Protein AF-A4HY09-F1 (afdb_monomer_lite)

Organism: Leishmania infantum (NCBI:txid5671)

pLDDT: mean 75.12, std 17.05, range [39.12, 96.38]

Structure (mmCIF, N/CA/C/O backbone):
data_AF-A4HY09-F1
#
_entry.id   AF-A4HY09-F1
#
loop_
_atom_site.group_PDB
_atom_site.id
_atom_site.type_symbol
_atom_site.label_atom_id
_atom_site.label_alt_id
_atom_site.label_comp_id
_atom_site.label_asym_id
_atom_site.label_entity_id
_atom_site.label_seq_id
_atom_site.pdbx_PDB_ins_code
_atom_site.Cartn_x
_atom_site.Cartn_y
_atom_site.Cartn_z
_atom_site.occupancy
_atom_site.B_iso_or_equiv
_atom_site.auth_seq_id
_atom_site.auth_comp_id
_atom_site.auth_asym_id
_atom_site.auth_atom_id
_atom_site.pdbx_PDB_model_num
ATOM 1 N N . MET A 1 1 ? -1.976 -26.789 70.336 1.00 39.81 1 MET A N 1
ATOM 2 C CA . MET A 1 1 ? -2.831 -27.527 71.295 1.00 39.81 1 MET A CA 1
ATOM 3 C C . MET A 1 1 ? -4.228 -27.644 70.704 1.00 39.81 1 MET A C 1
ATOM 5 O O . MET A 1 1 ? -4.744 -26.643 70.228 1.00 39.81 1 MET A O 1
ATOM 9 N N . ASN A 1 2 ? -4.791 -28.854 70.653 1.00 42.03 2 ASN A N 1
ATOM 10 C CA . ASN A 1 2 ? -6.092 -29.133 70.037 1.00 42.03 2 ASN A CA 1
ATOM 11 C C . ASN A 1 2 ? -7.231 -28.567 70.919 1.00 42.03 2 ASN A C 1
ATOM 13 O O . ASN A 1 2 ? -7.334 -28.983 72.074 1.00 42.03 2 ASN A O 1
ATOM 17 N N . PRO A 1 3 ? -8.085 -27.652 70.421 1.00 49.47 3 PRO A N 1
ATOM 18 C CA . PRO A 1 3 ? -9.187 -27.078 71.201 1.00 49.47 3 PRO A CA 1
ATOM 19 C C . PRO A 1 3 ? -10.205 -28.127 71.682 1.00 49.47 3 PRO A C 1
ATOM 21 O O . PRO A 1 3 ? -10.883 -27.903 72.682 1.00 49.47 3 PRO A O 1
ATOM 24 N N . LEU A 1 4 ? -10.265 -29.301 71.041 1.00 48.34 4 LEU A N 1
ATOM 25 C CA . LEU A 1 4 ? -11.141 -30.403 71.453 1.00 48.34 4 LEU A CA 1
ATOM 26 C C . LEU A 1 4 ? -10.761 -30.996 72.822 1.00 48.34 4 LEU A C 1
ATOM 28 O O . LEU A 1 4 ? -11.647 -31.422 73.554 1.00 48.34 4 LEU A O 1
ATOM 32 N N . MET A 1 5 ? -9.483 -30.949 73.227 1.00 51.34 5 MET A N 1
ATOM 33 C CA . MET A 1 5 ? -9.074 -31.430 74.559 1.00 51.34 5 MET A CA 1
ATOM 34 C C . MET A 1 5 ? -9.665 -30.596 75.704 1.00 51.34 5 MET A C 1
ATOM 36 O O . MET A 1 5 ? -9.912 -31.122 76.788 1.00 51.34 5 MET A O 1
ATOM 40 N N . TYR A 1 6 ? -9.880 -29.295 75.486 1.00 53.22 6 TYR A N 1
ATOM 41 C CA . TYR A 1 6 ? -10.514 -28.439 76.490 1.00 53.22 6 TYR A CA 1
ATOM 42 C C . TYR A 1 6 ? -12.013 -28.718 76.603 1.00 53.22 6 TYR A C 1
ATOM 44 O O . TYR A 1 6 ? -12.548 -28.637 77.706 1.00 53.22 6 TYR A O 1
ATOM 52 N N . LEU A 1 7 ? -12.664 -29.094 75.496 1.00 52.41 7 LEU A N 1
ATOM 53 C CA . LEU A 1 7 ? -14.075 -29.477 75.490 1.00 52.41 7 LEU A CA 1
ATOM 54 C C . LEU A 1 7 ? -14.309 -30.788 76.245 1.00 52.41 7 LEU A C 1
ATOM 56 O O . LEU A 1 7 ? -15.234 -30.841 77.047 1.00 52.41 7 LEU A O 1
ATOM 60 N N . ASP A 1 8 ? -13.441 -31.791 76.083 1.00 54.19 8 ASP A N 1
ATOM 61 C CA . ASP A 1 8 ? -13.573 -33.060 76.820 1.00 54.19 8 ASP A CA 1
ATOM 62 C C . ASP A 1 8 ? -13.442 -32.861 78.338 1.00 54.19 8 ASP A C 1
ATOM 64 O O . ASP A 1 8 ? -14.281 -33.325 79.110 1.00 54.19 8 ASP A O 1
ATOM 68 N N . LYS A 1 9 ? -12.455 -32.065 78.782 1.00 55.88 9 LYS A N 1
ATOM 69 C CA . LYS A 1 9 ? -12.312 -31.710 80.207 1.00 55.88 9 LYS A CA 1
ATOM 70 C C . LYS A 1 9 ? -13.477 -30.874 80.742 1.00 55.88 9 LYS A C 1
ATOM 72 O O . LYS A 1 9 ? -13.781 -30.937 81.933 1.00 55.88 9 LYS A O 1
ATOM 77 N N . TRP A 1 10 ? -14.107 -30.065 79.894 1.00 53.56 10 TRP A N 1
ATOM 78 C CA . TRP A 1 10 ? -15.300 -29.303 80.263 1.00 53.56 10 TRP A CA 1
ATOM 79 C C . TRP A 1 10 ? -16.541 -30.187 80.373 1.00 53.56 10 TRP A C 1
ATOM 81 O O . TRP A 1 10 ? -17.357 -29.955 81.261 1.00 53.56 10 TRP A O 1
ATOM 91 N N . ASN A 1 11 ? -16.653 -31.220 79.539 1.00 56.47 11 ASN A N 1
ATOM 92 C CA . ASN A 1 11 ? -17.788 -32.138 79.526 1.00 56.47 11 ASN A CA 1
ATOM 93 C C . ASN A 1 11 ? -17.857 -33.002 80.803 1.00 56.47 11 ASN A C 1
ATOM 95 O O . ASN A 1 11 ? -18.931 -33.269 81.338 1.00 56.47 11 ASN A O 1
ATOM 99 N N . GLU A 1 12 ? -16.707 -33.370 81.380 1.00 60.47 12 GLU A N 1
ATOM 100 C CA . GLU A 1 12 ? -16.687 -34.032 82.695 1.00 60.47 12 GLU A CA 1
ATOM 101 C C . GLU A 1 12 ? -17.137 -33.104 83.833 1.00 60.47 12 GLU A C 1
ATOM 103 O O . GLU A 1 12 ? -17.884 -33.530 84.718 1.00 60.47 12 GLU A O 1
ATOM 108 N N . LYS A 1 13 ? -16.745 -31.821 83.803 1.00 55.53 13 LYS A N 1
ATOM 109 C CA . LYS A 1 13 ? -17.203 -30.836 84.800 1.00 55.53 13 LYS A CA 1
ATOM 110 C C . LYS A 1 13 ? -18.676 -30.456 84.622 1.00 55.53 13 LYS A C 1
ATOM 112 O O . LYS A 1 13 ? -19.367 -30.243 85.619 1.00 55.53 13 LYS A O 1
ATOM 117 N N . SER A 1 14 ? -19.188 -30.419 83.391 1.00 55.66 14 SER A N 1
ATOM 118 C CA . SER A 1 14 ? -20.575 -30.025 83.115 1.00 55.66 14 SER A CA 1
ATOM 119 C C . SER A 1 14 ? -21.610 -31.040 83.603 1.00 55.66 14 SER A C 1
ATOM 121 O O . SER A 1 14 ? -22.777 -30.687 83.788 1.00 55.66 14 SER A O 1
ATOM 123 N N . LYS A 1 15 ? -21.206 -32.281 83.903 1.00 60.53 15 LYS A N 1
ATOM 124 C CA . LYS A 1 15 ? -22.128 -33.290 84.438 1.00 60.53 15 LYS A CA 1
ATOM 125 C C . LYS A 1 15 ? -22.713 -32.899 85.801 1.00 60.53 15 LYS A C 1
ATOM 127 O O . LYS A 1 15 ? -23.858 -33.252 86.084 1.00 60.53 15 LYS A O 1
ATOM 132 N N . TYR A 1 16 ? -21.969 -32.139 86.608 1.00 62.41 16 TYR A N 1
ATOM 133 C CA . TYR A 1 16 ? -22.394 -31.717 87.948 1.00 62.41 16 TYR A CA 1
ATOM 134 C C . TYR A 1 16 ? -22.710 -30.220 88.064 1.00 62.41 16 TYR A C 1
ATOM 136 O O . TYR A 1 16 ? -23.381 -29.827 89.015 1.00 62.41 16 TYR A O 1
ATOM 144 N N . ASP A 1 17 ? -22.308 -29.398 87.091 1.00 65.00 17 ASP A N 1
ATOM 145 C CA . ASP A 1 17 ? -22.473 -27.944 87.153 1.00 65.00 17 ASP A CA 1
ATOM 146 C C . ASP A 1 17 ? -23.607 -27.443 86.221 1.00 65.00 17 ASP A C 1
ATOM 148 O O . ASP A 1 17 ? -23.542 -27.610 84.995 1.00 65.00 17 ASP A O 1
ATOM 152 N N . PRO A 1 18 ? -24.706 -26.872 86.757 1.00 75.25 18 PRO A N 1
ATOM 153 C CA . PRO A 1 18 ? -25.803 -26.343 85.947 1.00 75.25 18 PRO A CA 1
ATOM 154 C C . PRO A 1 18 ? -25.395 -25.168 85.044 1.00 75.25 18 PRO A C 1
ATOM 156 O O . PRO A 1 18 ? -25.955 -25.054 83.948 1.00 75.25 18 PRO A O 1
ATOM 159 N N . GLU A 1 19 ? -24.422 -24.340 85.437 1.00 70.00 19 GLU A N 1
ATOM 160 C CA . GLU A 1 19 ? -23.970 -23.203 84.619 1.00 70.00 19 GLU A CA 1
ATOM 161 C C . GLU A 1 19 ? -23.223 -23.680 83.370 1.00 70.00 19 GLU A C 1
ATOM 163 O O . GLU A 1 19 ? -23.484 -23.210 82.257 1.00 70.00 19 GLU A O 1
ATOM 168 N N . ALA A 1 20 ? -22.375 -24.700 83.521 1.00 68.38 20 ALA A N 1
ATOM 169 C CA . ALA A 1 20 ? -21.663 -25.316 82.406 1.00 68.38 20 ALA A CA 1
ATOM 170 C C . ALA A 1 20 ? -22.628 -25.928 81.371 1.00 68.38 20 ALA A C 1
ATOM 172 O O . ALA A 1 20 ? -22.428 -25.762 80.166 1.00 68.38 20 ALA A O 1
ATOM 173 N N . ARG A 1 21 ? -23.735 -26.546 81.814 1.00 67.31 21 ARG A N 1
ATOM 174 C CA . ARG A 1 21 ? -24.792 -27.042 80.906 1.00 67.31 21 ARG A CA 1
ATOM 175 C C . ARG A 1 21 ? -25.505 -25.917 80.159 1.00 67.31 21 ARG A C 1
ATOM 177 O O . ARG A 1 21 ? -25.890 -26.098 79.003 1.00 67.31 21 ARG A O 1
ATOM 184 N N . ALA A 1 22 ? -25.723 -24.768 80.796 1.00 70.44 22 ALA A N 1
ATOM 185 C CA . ALA A 1 22 ? -26.319 -23.613 80.129 1.00 70.44 22 ALA A CA 1
ATOM 186 C C . ALA A 1 22 ? -25.379 -23.049 79.050 1.00 70.44 22 ALA A C 1
ATOM 188 O O . ALA A 1 22 ? -25.822 -22.802 77.925 1.00 70.44 22 ALA A O 1
ATOM 189 N N . ALA A 1 23 ? -24.084 -22.933 79.358 1.00 70.81 23 ALA A N 1
ATOM 190 C CA . ALA A 1 23 ? -23.063 -22.498 78.407 1.00 70.81 23 ALA A CA 1
ATOM 191 C C . ALA A 1 23 ? -22.945 -23.450 77.204 1.00 70.81 23 ALA A C 1
ATOM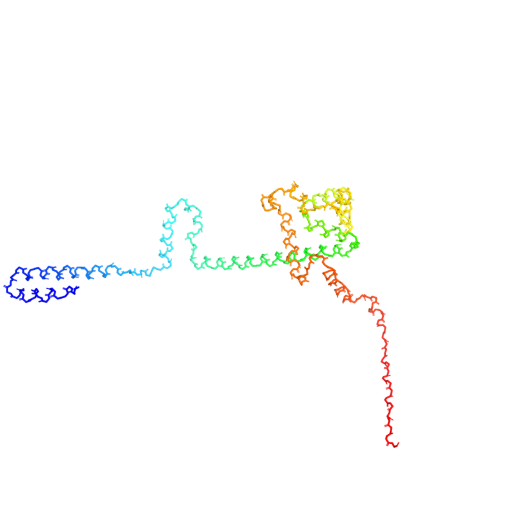 193 O O . ALA A 1 23 ? -22.888 -22.998 76.059 1.00 70.81 23 ALA A O 1
ATOM 194 N N . GLU A 1 24 ? -22.989 -24.764 77.436 1.00 73.25 24 GLU A N 1
ATOM 195 C CA . GLU A 1 24 ? -22.935 -25.770 76.371 1.00 73.25 24 GLU A CA 1
ATOM 196 C C . GLU A 1 24 ? -24.151 -25.691 75.435 1.00 73.25 24 GLU A C 1
ATOM 198 O O . GLU A 1 24 ? -24.002 -25.694 74.210 1.00 73.25 24 GLU A O 1
ATOM 203 N N . ARG A 1 25 ? -25.361 -25.517 75.986 1.00 75.38 25 ARG A N 1
ATOM 204 C CA . ARG A 1 25 ? -26.577 -25.299 75.182 1.00 75.38 25 ARG A CA 1
ATOM 205 C C . ARG A 1 25 ? -26.496 -24.023 74.352 1.00 75.38 25 ARG A C 1
ATOM 207 O O . ARG A 1 25 ? -26.932 -24.017 73.201 1.00 75.38 25 ARG A O 1
ATOM 214 N N . LEU A 1 26 ? -25.935 -22.955 74.915 1.00 73.75 26 LEU A N 1
ATOM 215 C CA . LEU A 1 26 ? -25.765 -21.684 74.218 1.00 73.75 26 LEU A CA 1
ATOM 216 C C . LEU A 1 26 ? -24.755 -21.822 73.070 1.00 73.75 26 LEU A C 1
ATOM 218 O O . LEU A 1 26 ? -25.043 -21.399 71.950 1.00 73.75 26 LEU A O 1
ATOM 222 N N . LEU A 1 27 ? -23.624 -22.495 73.295 1.00 75.06 27 LEU A N 1
ATOM 223 C CA . LEU A 1 27 ? -22.650 -22.805 72.243 1.00 75.06 27 LEU A CA 1
ATOM 224 C C . LEU A 1 27 ? -23.248 -23.692 71.144 1.00 75.06 27 LEU A C 1
ATOM 226 O O . LEU A 1 27 ? -23.032 -23.433 69.958 1.00 75.06 27 LEU A O 1
ATOM 230 N N . ALA A 1 28 ? -24.046 -24.697 71.509 1.00 77.44 28 ALA A N 1
ATOM 231 C CA . ALA A 1 28 ? -24.764 -25.530 70.549 1.00 77.44 28 ALA A CA 1
ATOM 232 C C . ALA A 1 28 ? -25.769 -24.710 69.719 1.00 77.44 28 ALA A C 1
ATOM 234 O O . ALA A 1 28 ? -25.849 -24.889 68.501 1.00 77.44 28 ALA A O 1
ATOM 235 N N . ALA A 1 29 ? -26.480 -23.765 70.342 1.00 74.25 29 ALA A N 1
ATOM 236 C CA . ALA A 1 29 ? -27.401 -22.861 69.655 1.00 74.25 29 ALA A CA 1
ATOM 237 C C . ALA A 1 29 ? -26.673 -21.912 68.685 1.00 74.25 29 ALA A C 1
ATOM 239 O O . ALA A 1 29 ? -27.100 -21.768 67.536 1.00 74.25 29 ALA A O 1
ATOM 240 N N . ILE A 1 30 ? -25.542 -21.324 69.097 1.00 72.69 30 ILE A N 1
ATOM 241 C CA . ILE A 1 30 ? -24.700 -20.482 68.229 1.00 72.69 30 ILE A CA 1
ATOM 242 C C . ILE A 1 30 ? -24.162 -21.295 67.047 1.00 72.69 30 ILE A C 1
ATOM 244 O O . ILE A 1 30 ? -24.250 -20.850 65.901 1.00 72.69 30 ILE A O 1
ATOM 248 N N . ASN A 1 31 ? -23.662 -22.509 67.284 1.00 73.56 31 ASN A N 1
ATOM 249 C CA . ASN A 1 31 ? -23.188 -23.388 66.213 1.00 73.56 31 ASN A CA 1
ATOM 250 C C . ASN A 1 31 ? -24.318 -23.806 65.261 1.00 73.56 31 ASN A C 1
ATOM 252 O O . ASN A 1 31 ? -24.107 -23.877 64.048 1.00 73.56 31 ASN A O 1
ATOM 256 N N . GLY A 1 32 ? -25.528 -24.028 65.779 1.00 74.50 32 GLY A N 1
ATOM 257 C CA . GLY A 1 32 ? -26.726 -24.263 64.973 1.00 74.50 32 GLY A CA 1
ATOM 258 C C . GLY A 1 32 ? -27.068 -23.071 64.075 1.00 74.50 32 GLY A C 1
ATOM 259 O O . GLY A 1 32 ? -27.308 -23.251 62.878 1.00 74.50 32 GLY A O 1
ATOM 260 N N . LEU A 1 33 ? -27.017 -21.850 64.616 1.00 69.69 33 LEU A N 1
ATOM 261 C CA . LEU A 1 33 ? -27.210 -20.614 63.852 1.00 69.69 33 LEU A CA 1
ATOM 262 C C . LEU A 1 33 ? -26.132 -20.434 62.779 1.00 69.69 33 LEU A C 1
ATOM 264 O O . LEU A 1 33 ? -26.468 -20.139 61.633 1.00 69.69 33 LEU A O 1
ATOM 268 N N . ASN A 1 34 ? -24.861 -20.683 63.103 1.00 65.62 34 ASN A N 1
ATOM 269 C CA . ASN A 1 34 ? -23.760 -20.581 62.143 1.00 65.62 34 ASN A CA 1
ATOM 270 C C . ASN A 1 34 ? -23.869 -21.611 61.013 1.00 65.62 34 ASN A C 1
ATOM 272 O O . ASN A 1 34 ? -23.691 -21.251 59.849 1.00 65.62 34 ASN A O 1
ATOM 276 N N . LYS A 1 35 ? -24.247 -22.864 61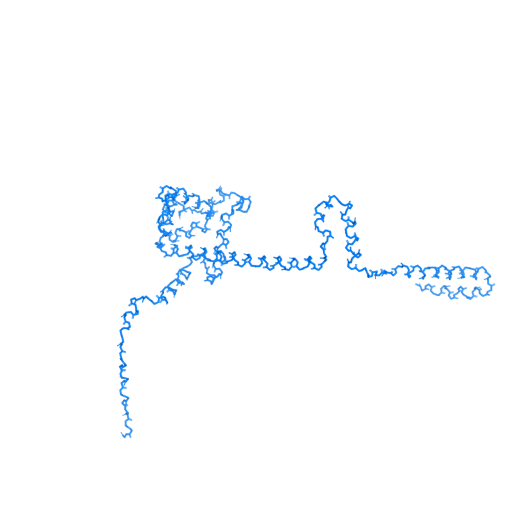.305 1.00 64.25 35 LYS A N 1
ATOM 277 C CA . LYS A 1 35 ? -24.540 -23.868 60.263 1.00 64.25 35 LYS A CA 1
ATOM 278 C C . LYS A 1 35 ? -25.696 -23.427 59.361 1.00 64.25 35 LYS A C 1
ATOM 280 O O . LYS A 1 35 ? -25.630 -23.592 58.143 1.00 64.25 35 LYS A O 1
ATOM 285 N N . ARG A 1 36 ? -26.737 -22.817 59.935 1.00 59.91 36 ARG A N 1
ATOM 286 C CA . ARG A 1 36 ? -27.883 -22.291 59.176 1.00 59.91 36 ARG A CA 1
ATOM 287 C C . ARG A 1 36 ? -27.495 -21.084 58.311 1.00 59.91 36 ARG A C 1
ATOM 289 O O . ARG A 1 36 ? -27.981 -20.962 57.190 1.00 59.91 36 ARG A O 1
ATOM 296 N N . ASN A 1 37 ? -26.577 -20.244 58.791 1.00 56.31 37 ASN A N 1
ATOM 297 C CA . ASN A 1 37 ? -26.020 -19.117 58.040 1.00 56.31 37 ASN A CA 1
ATOM 298 C C . ASN A 1 37 ? -25.027 -19.551 56.951 1.00 56.31 37 ASN A C 1
ATOM 300 O O . ASN A 1 37 ? -24.973 -18.919 55.900 1.00 56.31 37 ASN A O 1
ATOM 304 N N . SER A 1 38 ? -24.284 -20.642 57.147 1.00 55.62 38 SER A N 1
ATOM 305 C CA . SER A 1 38 ? -23.409 -21.210 56.114 1.00 55.62 38 SER A CA 1
ATOM 306 C C . SER A 1 38 ? -24.208 -21.674 54.893 1.00 55.62 38 SER A C 1
ATOM 308 O O . SER A 1 38 ? -23.807 -21.360 53.778 1.00 55.62 38 SER A O 1
ATOM 310 N N . ARG A 1 39 ? -25.391 -22.282 55.080 1.00 55.88 39 ARG A N 1
ATOM 311 C CA . ARG A 1 39 ? -26.321 -22.578 53.969 1.00 55.88 39 ARG A CA 1
ATOM 312 C C . ARG A 1 39 ? -26.856 -21.330 53.262 1.00 55.88 39 ARG A C 1
ATOM 314 O O . ARG A 1 39 ? -27.148 -21.389 52.079 1.00 55.88 39 ARG A O 1
ATOM 321 N N . ARG A 1 40 ? -26.954 -20.181 53.944 1.00 56.41 40 ARG A N 1
ATOM 322 C CA . ARG A 1 40 ? -27.271 -18.895 53.288 1.00 56.41 40 ARG A CA 1
ATOM 323 C C . ARG A 1 40 ? -26.099 -18.314 52.490 1.00 56.41 40 ARG A C 1
ATOM 325 O O . ARG A 1 40 ? -26.322 -17.408 51.696 1.00 56.41 40 ARG A O 1
ATOM 332 N N . ARG A 1 41 ? -24.870 -18.795 52.712 1.00 53.25 41 ARG A N 1
ATOM 333 C CA . ARG A 1 41 ? -23.668 -18.389 51.967 1.00 53.25 41 ARG A CA 1
ATOM 334 C C . ARG A 1 41 ? -23.318 -19.324 50.813 1.00 53.25 41 ARG A C 1
ATOM 336 O O . ARG A 1 41 ? -22.424 -18.979 50.046 1.00 53.25 41 ARG A O 1
ATOM 343 N N . GLU A 1 42 ? -23.994 -20.464 50.662 1.00 52.53 42 GLU A N 1
ATOM 344 C CA . GLU A 1 42 ? -23.932 -21.204 49.403 1.00 52.53 42 GLU A CA 1
ATOM 345 C C . GLU A 1 42 ? -24.464 -20.274 48.317 1.00 52.53 42 GLU A C 1
ATOM 347 O O . GLU A 1 42 ? -25.610 -19.825 48.377 1.00 52.53 42 GLU A O 1
ATOM 352 N N . SER A 1 43 ? -23.597 -19.907 47.371 1.00 51.16 43 SER A N 1
ATOM 353 C CA . SER A 1 43 ? -23.987 -19.090 46.233 1.00 51.16 43 SER A CA 1
ATOM 354 C C . SER A 1 43 ? -25.031 -19.877 45.455 1.00 51.16 43 SER A C 1
ATOM 356 O O . SER A 1 43 ? -24.698 -20.755 44.659 1.00 51.16 43 SER A O 1
ATOM 358 N N . MET A 1 44 ? -26.298 -19.590 45.729 1.00 52.50 44 MET A N 1
ATOM 359 C CA . MET A 1 44 ? -27.414 -20.060 44.936 1.00 52.50 44 MET A CA 1
ATOM 360 C C . MET A 1 44 ? -27.202 -19.481 43.542 1.00 52.50 44 MET A C 1
ATOM 362 O O . MET A 1 44 ? -27.440 -18.299 43.296 1.00 52.50 44 MET A O 1
ATOM 366 N N . THR A 1 45 ? -26.654 -20.298 42.645 1.00 55.03 45 THR A N 1
ATOM 367 C CA . THR A 1 45 ? -26.508 -19.962 41.236 1.00 55.03 45 THR A CA 1
ATOM 368 C C . THR A 1 45 ? -27.907 -19.997 40.646 1.00 55.03 45 THR A C 1
ATOM 370 O O . THR A 1 45 ? -28.375 -21.008 40.133 1.00 55.03 45 THR A O 1
ATOM 373 N N . VAL A 1 46 ? -28.633 -18.888 40.804 1.00 63.38 46 VAL A N 1
ATOM 374 C CA . VAL A 1 46 ? -29.935 -18.709 40.171 1.00 63.38 46 VAL A CA 1
ATOM 375 C C . VAL A 1 46 ? -29.693 -18.812 38.670 1.00 63.38 46 VAL A C 1
ATOM 377 O O . VAL A 1 46 ? -29.070 -17.935 38.067 1.00 63.38 46 VAL A O 1
ATOM 380 N N . GLN A 1 47 ? -30.127 -19.922 38.076 1.00 69.38 47 GLN A N 1
ATOM 381 C CA . GLN A 1 47 ? -30.134 -20.091 36.6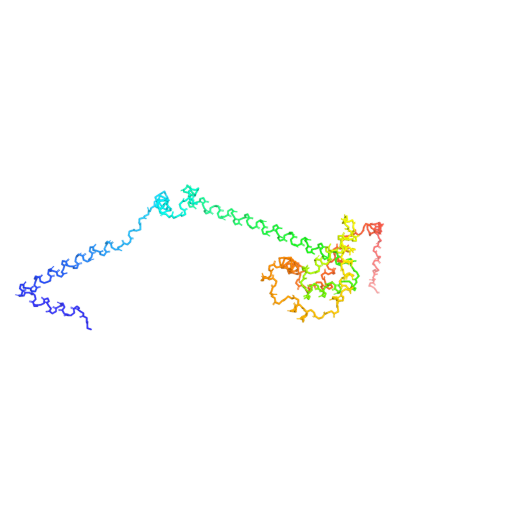32 1.00 69.38 47 GLN A CA 1
ATOM 382 C C . GLN A 1 47 ? -31.217 -19.170 36.078 1.00 69.38 47 GLN A C 1
ATOM 384 O O . GLN A 1 47 ? -32.378 -19.542 35.947 1.00 69.38 47 GLN A O 1
ATOM 389 N N . LEU A 1 48 ? -30.837 -17.917 35.845 1.00 73.31 48 LEU A N 1
ATOM 390 C CA . LEU A 1 48 ? -31.680 -16.951 35.163 1.00 73.31 48 LEU A CA 1
ATOM 391 C C . LEU A 1 48 ? -31.850 -17.400 33.717 1.00 73.31 48 LEU A C 1
ATOM 393 O O . LEU A 1 48 ? -30.860 -17.719 33.050 1.00 73.31 48 LEU A O 1
ATOM 397 N N . SER A 1 49 ? -33.093 -17.379 33.248 1.00 78.12 49 SER A N 1
ATOM 398 C CA . SER A 1 49 ? -33.394 -17.504 31.823 1.00 78.12 49 SER A CA 1
ATOM 399 C C . SER A 1 49 ? -32.748 -16.356 31.035 1.00 78.12 49 SER A C 1
ATOM 401 O O . SER A 1 49 ? -32.482 -15.280 31.583 1.00 78.12 49 SER A O 1
ATOM 403 N N . ASP A 1 50 ? -32.501 -16.570 29.741 1.00 73.81 50 ASP A N 1
ATOM 404 C CA . ASP A 1 50 ? -31.893 -15.559 28.863 1.00 73.81 50 ASP A CA 1
ATOM 405 C C . ASP A 1 50 ? -32.685 -14.238 28.871 1.00 73.81 50 ASP A C 1
ATOM 407 O O . ASP A 1 50 ? -32.101 -13.155 28.854 1.00 73.81 50 ASP A O 1
ATOM 411 N N . GLU A 1 51 ? -34.014 -14.319 28.973 1.00 76.56 51 GLU A N 1
ATOM 412 C CA . GLU A 1 51 ? -34.908 -13.160 29.058 1.00 76.56 51 GLU A CA 1
ATOM 413 C C . GLU A 1 51 ? -34.684 -12.358 30.345 1.00 76.56 51 GLU A C 1
ATOM 415 O O . GLU A 1 51 ? -34.530 -11.138 30.293 1.00 76.56 51 GLU A O 1
ATOM 420 N N . GLN A 1 52 ? -34.568 -13.036 31.491 1.00 79.62 52 GLN A N 1
ATOM 421 C CA . GLN A 1 52 ? -34.299 -12.384 32.777 1.00 79.62 52 GLN A CA 1
ATOM 422 C C . GLN A 1 52 ? -32.909 -11.744 32.813 1.00 79.62 52 GLN A C 1
ATOM 424 O O . GLN A 1 52 ? -32.743 -10.647 33.350 1.00 79.62 52 GLN A O 1
ATOM 429 N N . ARG A 1 53 ? -31.897 -12.397 32.224 1.00 79.31 53 ARG A N 1
ATOM 430 C CA . ARG A 1 53 ? -30.560 -11.798 32.085 1.00 79.31 53 ARG A CA 1
ATOM 431 C C . ARG A 1 53 ? -30.621 -10.527 31.249 1.00 79.31 53 ARG A C 1
ATOM 433 O O . ARG A 1 53 ? -30.085 -9.501 31.670 1.00 79.31 53 ARG A O 1
ATOM 440 N N . GLN A 1 54 ? -31.307 -10.577 30.110 1.00 78.75 54 GLN A N 1
ATOM 441 C CA . GLN A 1 54 ? -31.464 -9.424 29.231 1.00 78.75 54 GLN A CA 1
ATOM 442 C C . GLN A 1 54 ? -32.221 -8.283 29.923 1.00 78.75 54 GLN A C 1
ATOM 444 O O . GLN A 1 54 ? -31.841 -7.123 29.779 1.00 78.75 54 GLN A O 1
ATOM 449 N N . GLU A 1 55 ? -33.254 -8.585 30.711 1.00 80.94 55 GLU A N 1
ATOM 450 C CA . GLU A 1 55 ? -33.993 -7.580 31.479 1.00 80.94 55 GLU A CA 1
ATOM 451 C C . GLU A 1 55 ? -33.097 -6.880 32.512 1.00 80.94 55 GLU A C 1
ATOM 453 O O . GLU A 1 55 ? -33.086 -5.648 32.584 1.00 80.94 55 GLU A O 1
ATOM 458 N N . ILE A 1 56 ? -32.288 -7.639 33.260 1.00 81.88 56 ILE A N 1
ATOM 459 C CA . ILE A 1 56 ? -31.332 -7.084 34.231 1.00 81.88 56 ILE A CA 1
ATOM 460 C C . ILE A 1 56 ? -30.317 -6.175 33.527 1.00 81.88 56 ILE A C 1
ATOM 462 O O . ILE A 1 56 ? -30.061 -5.062 33.995 1.00 81.88 56 ILE A O 1
ATOM 466 N N . VAL A 1 57 ? -29.774 -6.610 32.385 1.00 80.81 57 VAL A N 1
ATOM 467 C CA . VAL A 1 57 ? -28.828 -5.818 31.582 1.00 80.81 57 VAL A CA 1
ATOM 468 C C . VAL A 1 57 ? -29.491 -4.550 31.048 1.00 80.81 57 VAL A C 1
ATOM 470 O O . VAL A 1 57 ? -28.924 -3.468 31.181 1.00 80.81 57 VAL A O 1
ATOM 473 N N . ASN A 1 58 ? -30.709 -4.643 30.514 1.00 81.31 58 ASN A N 1
ATOM 474 C CA . ASN A 1 58 ? -31.466 -3.494 30.018 1.00 81.31 58 ASN A CA 1
ATOM 475 C C . ASN A 1 58 ? -31.743 -2.478 31.132 1.00 81.31 58 ASN A C 1
ATOM 477 O O . ASN A 1 58 ? -31.560 -1.272 30.937 1.00 81.31 58 ASN A O 1
ATOM 481 N N . ARG A 1 59 ? -32.137 -2.955 32.317 1.00 82.75 59 ARG A N 1
ATOM 482 C CA . ARG A 1 59 ? -32.393 -2.108 33.486 1.00 82.75 59 ARG A CA 1
ATOM 483 C C . ARG A 1 59 ? -31.113 -1.433 33.970 1.00 82.75 59 ARG A C 1
ATOM 485 O O . ARG A 1 59 ? -31.126 -0.233 34.235 1.00 82.75 59 ARG A O 1
ATOM 492 N N . TYR A 1 60 ? -29.999 -2.157 34.005 1.00 82.88 60 TYR A N 1
ATOM 493 C CA . TYR A 1 60 ? -28.692 -1.595 34.342 1.00 82.88 60 TYR A CA 1
ATOM 494 C C . TYR A 1 60 ? -28.200 -0.578 33.305 1.00 82.88 60 TYR A C 1
ATOM 496 O O . TYR A 1 60 ? -27.731 0.497 33.663 1.00 82.88 60 TYR A O 1
ATOM 504 N N . ALA A 1 61 ? -28.335 -0.870 32.013 1.00 81.69 61 ALA A N 1
ATOM 505 C CA . ALA A 1 61 ? -27.943 0.056 30.957 1.00 81.69 61 ALA A CA 1
ATOM 506 C C . ALA A 1 61 ? -28.784 1.339 30.991 1.00 81.69 61 ALA A C 1
ATOM 508 O O . ALA A 1 61 ? -28.271 2.411 30.677 1.00 81.69 61 ALA A O 1
ATOM 509 N N . SER A 1 62 ? -30.053 1.254 31.407 1.00 81.44 62 SER A N 1
ATOM 510 C CA . SER A 1 62 ? -30.947 2.413 31.491 1.00 81.44 62 SER A CA 1
ATOM 511 C C . SER A 1 62 ? -30.552 3.434 32.565 1.00 81.44 62 SER A C 1
ATOM 513 O O . SER A 1 62 ? -30.874 4.609 32.419 1.00 81.44 62 SER A O 1
ATOM 515 N N . THR A 1 63 ? -29.825 3.020 33.609 1.00 85.88 63 THR A N 1
ATOM 516 C CA . THR A 1 63 ? -29.343 3.923 34.669 1.00 85.88 63 THR A CA 1
ATOM 517 C C . THR A 1 63 ? -28.000 4.574 34.337 1.00 85.88 63 THR A C 1
ATOM 519 O O . THR A 1 63 ? -27.525 5.429 35.084 1.00 85.88 63 THR A O 1
ATOM 522 N N . ARG A 1 64 ? -27.361 4.187 33.227 1.00 85.69 64 ARG A N 1
ATOM 523 C CA . ARG A 1 64 ? -26.054 4.707 32.811 1.00 85.69 64 ARG A CA 1
ATOM 524 C C . ARG A 1 64 ? -26.196 5.813 31.769 1.00 85.69 64 ARG A C 1
ATOM 526 O O . ARG A 1 64 ? -27.135 5.836 30.983 1.00 85.69 64 ARG A O 1
ATOM 533 N N . TRP A 1 65 ? -25.207 6.706 31.711 1.00 87.50 65 TRP A N 1
ATOM 534 C CA . TRP A 1 65 ? -25.186 7.832 30.765 1.00 87.50 65 TRP A CA 1
ATOM 535 C C . TRP A 1 65 ? -25.262 7.385 29.291 1.00 87.50 65 TRP A C 1
ATOM 537 O O . TRP A 1 65 ? -25.832 8.081 28.455 1.00 87.50 65 TRP A O 1
ATOM 547 N N . TYR A 1 66 ? -24.757 6.187 28.974 1.00 83.62 66 TYR A N 1
ATOM 548 C CA . TYR A 1 66 ? -24.794 5.598 27.633 1.00 83.62 66 TYR A CA 1
ATOM 549 C C . TYR A 1 66 ? -26.125 4.903 27.292 1.00 83.62 66 TYR A C 1
ATOM 551 O O . TYR A 1 66 ? -26.229 4.274 26.237 1.00 83.62 66 TYR A O 1
ATOM 559 N N . ALA A 1 67 ? -27.166 5.025 28.125 1.00 81.00 67 ALA A N 1
ATOM 560 C CA . ALA A 1 67 ? -28.482 4.425 27.882 1.00 81.00 67 ALA A CA 1
ATOM 561 C C . ALA A 1 67 ? -29.041 4.733 26.482 1.00 81.00 67 ALA A C 1
ATOM 563 O O . ALA A 1 67 ? -29.705 3.885 25.881 1.00 81.00 67 ALA A O 1
ATOM 564 N N . ARG A 1 68 ? -28.761 5.935 25.954 1.00 82.81 68 ARG A N 1
ATOM 565 C CA . ARG A 1 68 ? -29.189 6.368 24.616 1.00 82.81 68 ARG A CA 1
ATOM 566 C C . ARG A 1 68 ? -28.458 5.626 23.495 1.00 82.81 68 ARG A C 1
ATOM 568 O O . ARG A 1 68 ? -29.096 5.242 22.524 1.00 82.81 68 ARG A O 1
ATOM 575 N N . LEU A 1 69 ? -27.158 5.375 23.657 1.00 82.94 69 LEU A N 1
ATOM 576 C CA . LEU A 1 69 ? -26.363 4.572 22.719 1.00 82.94 69 LEU A CA 1
ATOM 577 C C . LEU A 1 69 ? -26.748 3.093 22.780 1.00 82.94 69 LEU A C 1
ATOM 579 O O . LEU A 1 69 ? -26.716 2.406 21.766 1.00 82.94 69 LEU A O 1
ATOM 583 N N . TYR A 1 70 ? -27.154 2.612 23.958 1.00 81.00 70 TYR A N 1
ATOM 584 C CA . TYR A 1 70 ? -27.588 1.231 24.149 1.00 81.00 70 TYR A CA 1
ATOM 585 C C . TYR A 1 70 ? -29.031 0.966 23.684 1.00 81.00 70 TYR A C 1
ATOM 587 O O . TYR A 1 70 ? -29.403 -0.180 23.452 1.00 81.00 70 TYR A O 1
ATOM 595 N N . ALA A 1 71 ? -29.858 2.004 23.515 1.00 75.94 71 ALA A N 1
ATOM 596 C CA . ALA A 1 71 ? -31.258 1.882 23.101 1.00 75.94 71 ALA A CA 1
ATOM 597 C C . ALA A 1 71 ? -31.503 0.952 21.886 1.00 75.94 71 ALA A C 1
ATOM 599 O O . ALA A 1 71 ? -32.354 0.069 22.019 1.00 75.94 71 ALA A O 1
ATOM 600 N N . PRO A 1 72 ? -30.767 1.050 20.756 1.00 76.06 72 PRO A N 1
ATOM 601 C CA . PRO A 1 72 ? -30.940 0.128 19.625 1.00 76.06 72 PRO A CA 1
ATOM 602 C C . PRO A 1 72 ? -30.539 -1.324 19.939 1.00 76.06 72 PRO A C 1
ATOM 604 O O . PRO A 1 72 ? -30.991 -2.250 19.270 1.00 76.06 72 PRO A O 1
ATOM 607 N N . PHE A 1 73 ? -29.727 -1.546 20.975 1.00 75.50 73 PHE A N 1
ATOM 608 C CA . PHE A 1 73 ? -29.210 -2.860 21.354 1.00 75.50 73 PHE A CA 1
ATOM 609 C C . PHE A 1 73 ? -30.055 -3.575 22.420 1.00 75.50 73 PHE A C 1
ATOM 611 O O . PHE A 1 73 ? -29.800 -4.744 22.699 1.00 75.50 73 PHE A O 1
ATOM 618 N N . ARG A 1 74 ? -31.098 -2.942 22.981 1.00 69.94 74 ARG A N 1
ATOM 619 C CA . ARG A 1 74 ? -31.918 -3.535 24.064 1.00 69.94 74 ARG A CA 1
ATOM 620 C C . ARG A 1 74 ? -32.563 -4.876 23.699 1.00 69.94 74 ARG A C 1
ATOM 622 O O . ARG A 1 74 ? -32.737 -5.734 24.563 1.00 69.94 74 ARG A O 1
ATOM 629 N N . GLY A 1 75 ? -32.912 -5.054 22.423 1.00 71.44 75 GLY A N 1
ATOM 630 C CA . GLY A 1 75 ? -33.490 -6.289 21.879 1.00 71.44 75 GLY A CA 1
ATOM 631 C C . GLY A 1 75 ? -32.465 -7.273 21.303 1.00 71.44 75 GLY A C 1
ATOM 632 O O . GLY A 1 75 ? -32.853 -8.303 20.746 1.00 71.44 75 GLY A O 1
ATOM 633 N N . MET A 1 76 ? -31.164 -6.970 21.371 1.00 66.81 76 MET A N 1
ATOM 634 C CA . MET A 1 76 ? -30.135 -7.895 20.903 1.00 66.81 76 MET A CA 1
ATOM 635 C C . MET A 1 76 ? -29.917 -8.999 21.932 1.00 66.81 76 MET A C 1
ATOM 637 O O . MET A 1 76 ? -29.305 -8.791 22.973 1.00 66.81 76 MET A O 1
ATOM 641 N N . THR A 1 77 ? -30.397 -10.194 21.604 1.00 73.94 77 THR A N 1
ATOM 642 C CA . THR A 1 77 ? -30.124 -11.413 22.366 1.00 73.94 77 THR A CA 1
ATOM 643 C C . THR A 1 77 ? -28.648 -11.803 22.261 1.00 73.94 77 THR A C 1
ATOM 645 O O . THR A 1 77 ? -28.022 -11.616 21.212 1.00 73.94 77 THR A O 1
ATOM 648 N N . GLU A 1 78 ? -28.086 -12.427 23.304 1.00 74.44 78 GLU A N 1
ATOM 649 C CA . GLU A 1 78 ? -26.690 -12.909 23.306 1.00 74.44 78 GLU A CA 1
ATOM 650 C C . GLU A 1 78 ? -26.365 -13.790 22.088 1.00 74.44 78 GLU A C 1
ATOM 652 O O . GLU A 1 78 ? -25.252 -13.771 21.554 1.00 74.44 78 GLU A O 1
ATOM 657 N N . ARG A 1 79 ? -27.345 -14.575 21.617 1.00 77.44 79 ARG A N 1
ATOM 658 C CA . ARG A 1 79 ? -27.207 -15.400 20.412 1.00 77.44 79 ARG A CA 1
ATOM 659 C C . ARG A 1 79 ? -26.983 -14.533 19.171 1.00 77.44 79 ARG A C 1
ATOM 661 O O . ARG A 1 79 ? -26.068 -14.828 18.407 1.00 77.44 79 ARG A O 1
ATOM 668 N N . ARG A 1 80 ? -27.753 -13.454 18.985 1.00 80.88 80 ARG A N 1
ATOM 669 C CA . ARG A 1 80 ? -27.581 -12.518 17.858 1.00 80.88 80 ARG A CA 1
ATOM 670 C C . ARG A 1 80 ? -26.244 -11.790 17.923 1.00 80.88 80 ARG A C 1
ATOM 672 O O . ARG A 1 80 ? -25.598 -11.676 16.892 1.00 80.88 80 ARG A O 1
ATOM 679 N N . VAL A 1 81 ? -25.792 -11.377 19.110 1.00 80.62 81 VAL A N 1
ATOM 680 C CA . VAL A 1 81 ? -24.474 -10.736 19.282 1.00 80.62 81 VAL A CA 1
ATOM 681 C C . VAL A 1 81 ? -23.347 -11.689 18.884 1.00 80.62 81 VAL A C 1
ATOM 683 O O . VAL A 1 81 ? -22.493 -11.326 18.080 1.00 80.62 81 VAL A O 1
ATOM 686 N N . ARG A 1 82 ? -23.369 -12.938 19.368 1.00 83.81 82 ARG A N 1
ATOM 687 C CA . ARG A 1 82 ? -22.359 -13.948 19.000 1.00 83.81 82 ARG A CA 1
ATOM 688 C C . ARG A 1 82 ? -22.345 -14.238 17.500 1.00 83.81 82 ARG A C 1
ATOM 690 O O . ARG A 1 82 ? -21.269 -14.340 16.915 1.00 83.81 82 ARG A O 1
ATOM 697 N N . TRP A 1 83 ? -23.515 -14.353 16.872 1.00 85.44 83 TRP A N 1
ATOM 698 C CA . TRP A 1 83 ? -23.610 -14.496 15.416 1.00 85.44 83 TRP A CA 1
ATOM 699 C C . TRP A 1 83 ? -23.122 -13.247 14.678 1.00 85.44 83 TRP A C 1
ATOM 701 O O . TRP A 1 83 ? -22.384 -13.383 13.710 1.00 85.44 83 TRP A O 1
ATOM 711 N N . GLY A 1 84 ? -23.448 -12.050 15.164 1.00 87.50 84 GLY A N 1
ATOM 712 C CA . GLY A 1 84 ? -22.978 -10.782 14.609 1.00 87.50 84 GLY A CA 1
ATOM 713 C C . GLY A 1 84 ? -21.457 -10.651 14.651 1.00 87.50 84 GLY A C 1
ATOM 714 O O . GLY A 1 84 ? -20.859 -10.291 13.645 1.00 87.50 84 GLY A O 1
ATOM 715 N N . ILE A 1 85 ? -20.817 -11.032 15.761 1.00 90.12 85 ILE A N 1
ATOM 716 C CA . ILE A 1 85 ? -19.349 -11.059 15.876 1.00 90.12 85 ILE A CA 1
ATOM 717 C C . ILE A 1 85 ? -18.751 -12.068 14.892 1.00 90.12 85 ILE A C 1
ATOM 719 O O . ILE A 1 85 ? -17.780 -11.753 14.214 1.00 90.12 85 ILE A O 1
ATOM 723 N N . ARG A 1 86 ? -19.335 -13.267 14.760 1.00 91.44 86 ARG A N 1
ATOM 724 C CA . ARG A 1 86 ? -18.863 -14.264 13.782 1.00 91.44 86 ARG A CA 1
ATOM 725 C C . ARG A 1 86 ? -18.965 -13.749 12.350 1.00 91.44 86 ARG A C 1
ATOM 727 O O . ARG A 1 86 ? -18.004 -13.875 11.605 1.00 91.44 86 ARG A O 1
ATOM 734 N N . ILE A 1 87 ? -20.098 -13.152 11.983 1.00 92.88 87 ILE A N 1
ATOM 735 C CA . ILE A 1 87 ? -20.296 -12.550 10.660 1.00 92.88 87 ILE A CA 1
ATOM 736 C C . ILE A 1 87 ? -19.299 -11.406 10.450 1.00 92.88 87 ILE A C 1
ATOM 738 O O . ILE A 1 87 ? -18.656 -11.361 9.411 1.00 92.88 87 ILE A O 1
ATOM 742 N N . CYS A 1 88 ? -19.110 -10.537 11.446 1.00 94.12 88 CYS A N 1
ATOM 743 C CA . CYS A 1 88 ? -18.130 -9.453 11.400 1.00 94.12 88 CYS A CA 1
ATOM 744 C C . CYS A 1 88 ? -16.711 -9.986 11.169 1.00 94.12 88 CYS A C 1
ATOM 746 O O . CYS A 1 88 ? -16.016 -9.495 10.289 1.00 94.12 88 CYS A O 1
ATOM 748 N N . ASN A 1 89 ? -16.310 -11.044 11.878 1.00 94.00 89 ASN A N 1
ATOM 749 C CA . ASN A 1 89 ? -15.006 -11.679 11.687 1.00 94.00 89 ASN A CA 1
ATOM 750 C C . ASN A 1 89 ? -14.855 -12.273 10.281 1.00 94.00 89 ASN A C 1
ATOM 752 O O . ASN A 1 89 ? -13.790 -12.151 9.685 1.00 94.00 89 ASN A O 1
ATOM 756 N N . VAL A 1 90 ? -15.906 -12.894 9.735 1.00 94.06 90 VAL A N 1
ATOM 757 C CA . VAL A 1 90 ? -15.894 -13.417 8.359 1.00 94.06 90 VAL A CA 1
ATOM 758 C C . VAL A 1 90 ? -15.774 -12.278 7.347 1.00 94.06 90 VAL A C 1
ATOM 760 O O . VAL A 1 90 ? -14.945 -12.353 6.447 1.00 94.06 90 VAL A O 1
ATOM 763 N N . VAL A 1 91 ? -16.546 -11.202 7.511 1.00 95.12 91 VAL A N 1
ATOM 764 C CA . VAL A 1 91 ? -16.467 -10.012 6.650 1.00 95.12 91 VAL A CA 1
ATOM 765 C C . VAL A 1 91 ? -15.083 -9.373 6.738 1.00 95.12 91 VAL A C 1
ATOM 767 O O . VAL A 1 91 ? -14.494 -9.061 5.709 1.00 95.12 91 VAL A O 1
ATOM 770 N N . LEU A 1 92 ? -14.529 -9.235 7.943 1.00 95.62 92 LEU A N 1
ATOM 771 C CA . LEU A 1 92 ? -13.181 -8.721 8.155 1.00 95.62 92 LEU A CA 1
ATOM 772 C C . LEU A 1 92 ? -12.143 -9.594 7.447 1.00 95.62 92 LEU A C 1
ATOM 774 O O . LEU A 1 92 ? -11.266 -9.060 6.779 1.00 95.62 92 LEU A O 1
ATOM 778 N N . LEU A 1 93 ? -12.265 -10.920 7.535 1.00 95.06 93 LEU A N 1
ATOM 779 C CA . LEU A 1 93 ? -11.372 -11.848 6.843 1.00 95.06 93 LEU A CA 1
ATOM 780 C C . LEU A 1 93 ? -11.449 -11.668 5.323 1.00 95.06 93 LEU A C 1
ATOM 782 O O . LEU A 1 93 ? -10.409 -11.617 4.674 1.00 95.06 93 LEU A O 1
ATOM 786 N N . VAL A 1 94 ? -12.652 -11.512 4.763 1.00 95.56 94 VAL A N 1
ATOM 787 C CA . VAL A 1 94 ? -12.852 -11.240 3.328 1.00 95.56 94 VAL A CA 1
ATOM 788 C C . VAL A 1 94 ? -12.256 -9.888 2.918 1.00 95.56 94 VAL A C 1
ATOM 790 O O . VAL A 1 94 ? -11.642 -9.776 1.861 1.00 95.56 94 VAL A O 1
ATOM 793 N N . LEU A 1 95 ? -12.401 -8.853 3.747 1.00 96.38 95 LEU A N 1
ATOM 794 C CA . LEU A 1 95 ? -11.803 -7.543 3.477 1.00 96.38 95 LEU A CA 1
ATOM 795 C C . LEU A 1 95 ? -10.275 -7.600 3.526 1.00 96.38 95 LEU A C 1
ATOM 797 O O . LEU A 1 95 ? -9.617 -7.061 2.641 1.00 96.38 95 LEU A O 1
ATOM 801 N N . VAL A 1 96 ? -9.711 -8.285 4.523 1.00 92.69 96 VAL A N 1
ATOM 802 C CA . VAL A 1 96 ? -8.262 -8.483 4.653 1.00 92.69 96 VAL A CA 1
ATOM 803 C C . VAL A 1 96 ? -7.723 -9.305 3.484 1.00 92.69 96 VAL A C 1
ATOM 805 O O . VAL A 1 96 ? -6.693 -8.942 2.923 1.00 92.69 96 VAL A O 1
ATOM 808 N N . SER A 1 97 ? -8.412 -1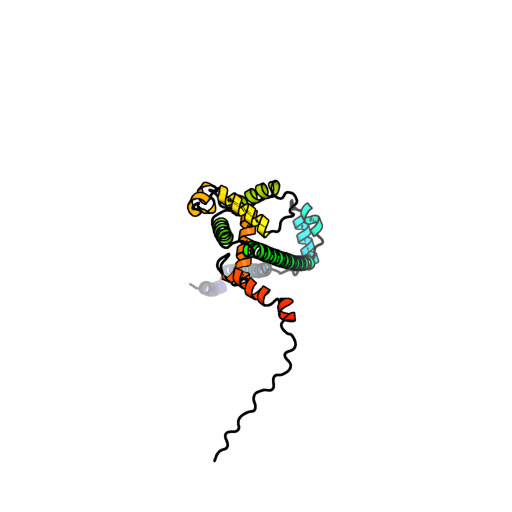0.368 3.061 1.00 92.81 97 SER A N 1
ATOM 809 C CA . SER A 1 97 ? -7.972 -11.166 1.912 1.00 92.81 97 SER A CA 1
ATOM 810 C C . SER A 1 97 ? -8.027 -10.368 0.608 1.00 92.81 97 SER A C 1
ATOM 812 O O . SER A 1 97 ? -7.068 -10.403 -0.159 1.00 92.81 97 SER A O 1
ATOM 814 N N . CYS A 1 98 ? -9.085 -9.584 0.384 1.00 94.19 98 CYS A N 1
ATOM 815 C CA . CYS A 1 98 ? -9.180 -8.675 -0.758 1.00 94.19 98 CYS A CA 1
ATOM 816 C C . CYS A 1 98 ? -8.054 -7.629 -0.743 1.00 94.19 98 CYS A C 1
ATOM 818 O O . CYS A 1 98 ? -7.393 -7.417 -1.757 1.00 94.19 98 CYS A O 1
ATOM 820 N N . LEU A 1 99 ? -7.771 -7.034 0.421 1.00 90.12 99 LEU A N 1
ATOM 821 C CA . LEU A 1 99 ? -6.673 -6.083 0.591 1.00 90.12 99 LEU A CA 1
ATOM 822 C C . LEU A 1 99 ? -5.314 -6.716 0.264 1.00 90.12 99 LEU A C 1
ATOM 824 O O . LEU A 1 99 ? -4.519 -6.102 -0.442 1.00 90.12 99 LEU A O 1
ATOM 828 N N . ILE A 1 100 ? -5.057 -7.947 0.720 1.00 87.44 100 ILE A N 1
ATOM 829 C CA . ILE A 1 100 ? -3.828 -8.684 0.387 1.00 87.44 100 ILE A CA 1
ATOM 830 C C . ILE A 1 100 ? -3.723 -8.897 -1.127 1.00 87.44 100 ILE A C 1
ATOM 832 O O . ILE A 1 100 ? -2.661 -8.663 -1.695 1.00 87.44 100 ILE A O 1
ATOM 836 N N . VAL A 1 101 ? -4.812 -9.285 -1.799 1.00 88.88 101 VAL A N 1
ATOM 837 C CA . VAL A 1 101 ? -4.821 -9.443 -3.264 1.00 88.88 101 VAL A CA 1
ATOM 838 C C . VAL A 1 101 ? -4.487 -8.122 -3.959 1.00 88.88 101 VAL A C 1
ATOM 840 O O . VAL A 1 101 ? -3.646 -8.111 -4.855 1.00 88.88 101 VAL A O 1
ATOM 843 N N . VAL A 1 102 ? -5.083 -7.006 -3.530 1.00 89.88 102 VAL A N 1
ATOM 844 C CA . VAL A 1 102 ? -4.772 -5.674 -4.075 1.00 89.88 102 VAL A CA 1
ATOM 845 C C . VAL A 1 102 ? -3.300 -5.321 -3.858 1.00 89.88 102 VAL A C 1
ATOM 847 O O . VAL A 1 102 ? -2.649 -4.877 -4.797 1.00 89.88 102 VAL A O 1
ATOM 850 N N . ILE A 1 103 ? -2.754 -5.562 -2.664 1.00 86.50 103 ILE A N 1
ATOM 851 C CA . ILE A 1 103 ? -1.338 -5.326 -2.346 1.00 86.50 103 ILE A CA 1
ATOM 852 C C . ILE A 1 103 ? -0.423 -6.133 -3.272 1.00 86.50 103 ILE A C 1
ATOM 854 O O . ILE A 1 103 ? 0.510 -5.577 -3.846 1.00 86.50 103 ILE A O 1
ATOM 858 N N . VAL A 1 104 ? -0.707 -7.423 -3.453 1.00 83.69 104 VAL A N 1
ATOM 859 C CA . VAL A 1 104 ? 0.089 -8.312 -4.307 1.00 83.69 104 VAL A CA 1
ATOM 860 C C . VAL A 1 104 ? 0.012 -7.879 -5.773 1.00 83.69 104 VAL A C 1
ATOM 862 O O . VAL A 1 104 ? 1.037 -7.813 -6.446 1.00 83.69 104 VAL A O 1
ATOM 865 N N . VAL A 1 105 ? -1.174 -7.526 -6.275 1.00 86.75 105 VAL A N 1
ATOM 866 C CA . VAL A 1 105 ? -1.335 -7.012 -7.647 1.00 86.75 105 VAL A CA 1
ATOM 867 C C . VAL A 1 105 ? -0.581 -5.696 -7.835 1.00 86.75 105 VAL A C 1
ATOM 869 O O . VAL A 1 105 ? 0.089 -5.527 -8.851 1.00 86.75 105 VAL A O 1
ATOM 872 N N . SER A 1 106 ? -0.657 -4.779 -6.870 1.00 86.06 106 SER A N 1
ATOM 873 C CA . SER A 1 106 ? 0.092 -3.519 -6.903 1.00 86.06 106 SER A CA 1
ATOM 874 C C . SER A 1 106 ? 1.600 -3.757 -6.904 1.00 86.06 106 SER A C 1
ATOM 876 O O . SER A 1 106 ? 2.303 -3.139 -7.696 1.00 86.06 106 SER A O 1
ATOM 878 N N . TYR A 1 107 ? 2.088 -4.695 -6.087 1.00 84.56 107 TYR A N 1
ATOM 879 C CA . TYR A 1 107 ? 3.493 -5.098 -6.082 1.00 84.56 107 TYR A CA 1
ATOM 880 C C . TYR A 1 107 ? 3.941 -5.625 -7.449 1.00 84.56 107 TYR A C 1
ATOM 882 O O . TYR A 1 107 ? 4.955 -5.176 -7.971 1.00 84.56 107 TYR A O 1
ATOM 890 N N . PHE A 1 108 ? 3.173 -6.527 -8.068 1.00 83.56 108 PHE A N 1
ATOM 891 C CA . PHE A 1 108 ? 3.522 -7.044 -9.393 1.00 83.56 108 PHE A CA 1
ATOM 892 C C . PHE A 1 108 ? 3.520 -5.956 -10.465 1.00 83.56 108 PHE A C 1
ATOM 894 O O . PHE A 1 108 ? 4.439 -5.920 -11.271 1.00 83.56 108 PHE A O 1
ATOM 901 N N . LYS A 1 109 ? 2.553 -5.033 -10.447 1.00 85.38 109 LYS A N 1
ATOM 902 C CA . LYS A 1 109 ? 2.541 -3.897 -11.382 1.00 85.38 109 LYS A CA 1
ATOM 903 C C . LYS A 1 109 ? 3.767 -2.998 -11.231 1.00 85.38 109 LYS A C 1
ATOM 905 O O . LYS A 1 109 ? 4.316 -2.552 -12.234 1.00 85.38 109 LYS A O 1
ATOM 910 N N . GLU A 1 110 ? 4.176 -2.735 -9.994 1.00 84.38 110 GLU A N 1
ATOM 911 C CA . GLU A 1 110 ? 5.379 -1.959 -9.695 1.00 84.38 110 GLU A CA 1
ATOM 912 C C . GLU A 1 110 ? 6.629 -2.677 -10.217 1.00 84.38 110 GLU A C 1
ATOM 914 O O . GLU A 1 110 ? 7.423 -2.097 -10.956 1.00 84.38 110 GLU A O 1
ATOM 919 N N . MET A 1 111 ? 6.767 -3.969 -9.907 1.00 82.31 111 MET A N 1
ATOM 920 C CA . MET A 1 111 ? 7.882 -4.787 -10.382 1.00 82.31 111 MET A CA 1
ATOM 921 C C . MET A 1 111 ? 7.915 -4.890 -11.909 1.00 82.31 111 MET A C 1
ATOM 923 O O . MET A 1 111 ? 8.992 -4.810 -12.493 1.00 82.31 111 MET A O 1
ATOM 927 N N . ASP A 1 112 ? 6.758 -5.011 -12.561 1.00 82.88 112 ASP A N 1
ATOM 928 C CA . ASP A 1 112 ? 6.650 -5.019 -14.019 1.00 82.88 112 ASP A CA 1
ATOM 929 C C . ASP A 1 112 ? 7.135 -3.690 -14.606 1.00 82.88 112 ASP A C 1
ATOM 931 O O . ASP A 1 112 ? 7.896 -3.695 -15.572 1.00 82.88 112 ASP A O 1
ATOM 935 N N . ALA A 1 113 ? 6.754 -2.548 -14.026 1.00 84.88 113 ALA A N 1
ATOM 936 C CA . ALA A 1 113 ? 7.233 -1.241 -14.477 1.00 84.88 113 ALA A CA 1
ATOM 937 C C . ALA A 1 113 ? 8.755 -1.106 -14.310 1.00 84.88 113 ALA A C 1
ATOM 939 O O . ALA A 1 113 ? 9.437 -0.691 -15.248 1.00 84.88 113 ALA A O 1
ATOM 940 N N . VAL A 1 114 ? 9.290 -1.522 -13.157 1.00 85.00 114 VAL A N 1
ATOM 941 C CA . VAL A 1 114 ? 10.730 -1.488 -12.857 1.00 85.00 114 VAL A CA 1
ATOM 942 C C . VAL A 1 114 ? 11.521 -2.422 -13.775 1.00 85.00 114 VAL A C 1
ATOM 944 O O . VAL A 1 114 ? 12.589 -2.054 -14.250 1.00 85.00 114 VAL A O 1
ATOM 947 N N . ALA A 1 115 ? 10.994 -3.601 -14.104 1.00 82.25 115 ALA A N 1
ATOM 948 C CA . ALA A 1 115 ? 11.680 -4.574 -14.954 1.00 82.25 115 ALA A CA 1
ATOM 949 C C . ALA A 1 115 ? 11.831 -4.125 -16.420 1.00 82.25 115 ALA A C 1
ATOM 951 O O . ALA A 1 115 ? 12.620 -4.712 -17.156 1.00 82.25 115 ALA A O 1
ATOM 952 N N . HIS A 1 116 ? 11.068 -3.127 -16.871 1.00 85.94 116 HIS A N 1
ATOM 953 C CA . HIS A 1 116 ? 11.236 -2.522 -18.199 1.00 85.94 116 HIS A CA 1
ATOM 954 C C . HIS A 1 116 ? 12.224 -1.348 -18.205 1.00 85.94 116 HIS A C 1
ATOM 956 O O . HIS A 1 116 ? 12.519 -0.811 -19.272 1.00 85.94 116 HIS A O 1
ATOM 962 N N . LEU A 1 117 ? 12.717 -0.931 -17.037 1.00 85.00 117 LEU A N 1
ATOM 963 C CA . LEU A 1 117 ? 13.730 0.110 -16.933 1.00 85.00 117 LEU A CA 1
ATOM 964 C C . LEU A 1 117 ? 15.118 -0.415 -17.309 1.00 85.00 117 LEU A C 1
ATOM 966 O O . LEU A 1 117 ? 15.392 -1.615 -17.237 1.00 85.00 117 LEU A O 1
ATOM 970 N N . SER A 1 118 ? 16.018 0.511 -17.641 1.00 86.56 118 SER A N 1
ATOM 971 C CA . SER A 1 118 ? 17.434 0.197 -17.825 1.00 86.56 118 SER A CA 1
ATOM 972 C C . SER A 1 118 ? 18.078 -0.301 -16.512 1.00 86.56 118 SER A C 1
ATOM 974 O O . SER A 1 118 ? 17.634 0.082 -15.426 1.00 86.56 118 SER A O 1
ATOM 976 N N . PRO A 1 119 ? 19.158 -1.104 -16.558 1.00 86.50 119 PRO A N 1
ATOM 977 C CA . PRO A 1 119 ? 19.846 -1.572 -15.346 1.00 86.50 119 PRO A CA 1
ATOM 978 C C . PRO A 1 119 ? 20.407 -0.446 -14.460 1.00 86.50 119 PRO A C 1
ATOM 980 O O . PRO A 1 119 ? 20.634 -0.632 -13.266 1.00 86.50 119 PRO A O 1
ATOM 983 N N . GLU A 1 120 ? 20.683 0.726 -15.033 1.00 87.44 120 GLU A N 1
ATOM 984 C CA . GLU A 1 120 ? 21.090 1.918 -14.278 1.00 87.44 120 GLU A CA 1
ATOM 985 C C . GLU A 1 120 ? 19.908 2.508 -13.510 1.00 87.44 120 GLU A C 1
ATOM 987 O O . GLU A 1 120 ? 19.999 2.716 -12.302 1.00 87.44 120 GLU A O 1
ATOM 992 N N . ASP A 1 121 ? 18.769 2.684 -14.178 1.00 89.31 121 ASP A N 1
ATOM 993 C CA . ASP A 1 121 ? 17.542 3.182 -13.554 1.00 89.31 121 ASP A CA 1
ATOM 994 C C . ASP A 1 121 ? 17.035 2.250 -12.453 1.00 89.31 121 ASP A C 1
ATOM 996 O O . ASP A 1 121 ? 16.608 2.720 -11.403 1.00 89.31 121 ASP A O 1
ATOM 1000 N N . GLN A 1 122 ? 17.119 0.932 -12.654 1.00 87.75 122 GLN A N 1
ATOM 1001 C CA . GLN A 1 122 ? 16.739 -0.049 -11.634 1.00 87.75 122 GLN A CA 1
ATOM 1002 C C . GLN A 1 122 ? 17.589 0.089 -10.366 1.00 87.75 122 GLN A C 1
ATOM 1004 O O . GLN A 1 122 ? 17.048 0.071 -9.258 1.00 87.75 122 GLN A O 1
ATOM 1009 N N . ARG A 1 123 ? 18.911 0.255 -10.517 1.00 85.81 123 ARG A N 1
ATOM 1010 C CA . ARG A 1 123 ? 19.836 0.423 -9.386 1.00 85.81 123 ARG A CA 1
ATOM 1011 C C . ARG A 1 123 ? 19.565 1.712 -8.627 1.00 85.81 123 ARG A C 1
ATOM 1013 O O . ARG A 1 123 ? 19.445 1.671 -7.403 1.00 85.81 123 ARG A O 1
ATOM 1020 N N . ASP A 1 124 ? 19.413 2.821 -9.340 1.00 89.56 124 ASP A N 1
ATOM 1021 C CA . ASP A 1 124 ? 19.139 4.116 -8.718 1.00 89.56 124 ASP A CA 1
ATOM 1022 C C . ASP A 1 124 ? 17.772 4.118 -8.034 1.00 89.56 124 ASP A C 1
ATOM 1024 O O . ASP A 1 124 ? 17.643 4.588 -6.902 1.00 89.56 124 ASP A O 1
ATOM 1028 N N . TYR A 1 125 ? 16.755 3.541 -8.678 1.00 90.12 125 TYR A N 1
ATOM 1029 C CA . TYR A 1 125 ? 15.427 3.397 -8.095 1.00 90.12 125 TYR A CA 1
ATOM 1030 C C . TYR A 1 125 ? 15.463 2.575 -6.808 1.00 90.12 125 TYR A C 1
ATOM 1032 O O . TYR A 1 125 ? 14.975 3.031 -5.773 1.00 90.12 125 TYR A O 1
ATOM 1040 N N . ALA A 1 126 ? 16.094 1.399 -6.840 1.00 87.25 126 ALA A N 1
ATOM 1041 C CA . ALA A 1 126 ? 16.228 0.537 -5.672 1.00 87.25 126 ALA A CA 1
ATOM 1042 C C . ALA A 1 126 ? 17.015 1.219 -4.541 1.00 87.25 126 ALA A C 1
ATOM 1044 O O . ALA A 1 126 ? 16.635 1.097 -3.374 1.00 87.25 126 ALA A O 1
ATOM 1045 N N . TYR A 1 127 ? 18.077 1.962 -4.869 1.00 87.62 127 TYR A N 1
ATOM 1046 C CA . TYR A 1 127 ? 18.860 2.721 -3.895 1.00 87.62 127 TYR A CA 1
ATOM 1047 C C . TYR A 1 127 ? 18.018 3.808 -3.215 1.00 87.62 127 TYR A C 1
ATOM 1049 O O . TYR A 1 127 ? 17.930 3.845 -1.985 1.00 87.62 127 TYR A O 1
ATOM 1057 N N . MET A 1 128 ? 17.329 4.636 -4.004 1.00 89.94 128 MET A N 1
ATOM 1058 C CA . MET A 1 128 ? 16.478 5.710 -3.488 1.00 89.94 128 MET A CA 1
ATOM 1059 C C . MET A 1 128 ? 15.309 5.164 -2.671 1.00 89.94 128 MET A C 1
ATOM 1061 O O . MET A 1 128 ? 15.082 5.611 -1.556 1.00 89.94 128 MET A O 1
ATOM 1065 N N . VAL A 1 129 ? 14.586 4.163 -3.173 1.00 89.12 129 VAL A N 1
ATOM 1066 C CA . VAL A 1 129 ? 13.432 3.577 -2.476 1.00 89.12 129 VAL A CA 1
ATOM 1067 C C . VAL A 1 129 ? 13.822 2.920 -1.150 1.00 89.12 129 VAL A C 1
ATOM 1069 O O . VAL A 1 129 ? 13.032 2.916 -0.204 1.00 89.12 129 VAL A O 1
ATOM 1072 N N . ARG A 1 130 ? 15.026 2.349 -1.070 1.00 85.31 130 ARG A N 1
ATOM 1073 C CA . ARG A 1 130 ? 15.525 1.713 0.151 1.00 85.31 130 ARG A CA 1
ATOM 1074 C C . ARG A 1 130 ? 15.992 2.729 1.193 1.00 85.31 130 ARG A C 1
ATOM 1076 O O . ARG A 1 130 ? 15.816 2.467 2.380 1.00 85.31 130 ARG A O 1
ATOM 1083 N N . GLY A 1 131 ? 16.607 3.829 0.759 1.00 84.81 131 GLY A N 1
ATOM 1084 C CA . GLY A 1 131 ? 17.169 4.848 1.650 1.00 84.81 131 GLY A CA 1
ATOM 1085 C C . GLY A 1 131 ? 16.198 5.973 2.020 1.00 84.81 131 GLY A C 1
ATOM 1086 O O . GLY A 1 131 ? 16.255 6.501 3.126 1.00 84.81 131 GLY A O 1
ATOM 1087 N N . MET A 1 132 ? 15.289 6.342 1.121 1.00 89.31 132 MET A N 1
ATOM 1088 C CA . MET A 1 132 ? 14.395 7.490 1.273 1.00 89.31 132 MET A CA 1
ATOM 1089 C C . MET A 1 132 ? 12.990 7.100 1.715 1.00 89.31 132 MET A C 1
ATOM 1091 O O . MET A 1 132 ? 12.516 5.977 1.519 1.00 89.31 132 MET A O 1
ATOM 1095 N N . ARG A 1 133 ? 12.241 8.098 2.194 1.00 89.88 133 ARG A N 1
ATOM 1096 C CA . ARG A 1 133 ? 10.786 7.985 2.241 1.00 89.88 133 ARG A CA 1
ATOM 1097 C C . ARG A 1 133 ? 10.214 8.053 0.830 1.00 89.88 133 ARG A C 1
ATOM 1099 O O . ARG A 1 133 ? 10.367 9.039 0.116 1.00 89.88 133 ARG A O 1
ATOM 1106 N N . TYR A 1 134 ? 9.478 7.010 0.459 1.00 91.75 134 TYR A N 1
ATOM 1107 C CA . TYR A 1 134 ? 8.743 6.949 -0.807 1.00 91.75 134 TYR A CA 1
ATOM 1108 C C . TYR A 1 134 ? 7.801 8.145 -1.020 1.00 91.75 134 TYR A C 1
ATOM 1110 O O . TYR A 1 134 ? 7.564 8.536 -2.154 1.00 91.75 134 TYR A O 1
ATOM 1118 N N . SER A 1 135 ? 7.291 8.768 0.045 1.00 93.00 135 SER A N 1
ATOM 1119 C CA . SER A 1 135 ? 6.443 9.958 -0.066 1.00 93.00 135 SER A CA 1
ATOM 1120 C C . SER A 1 135 ? 7.150 11.148 -0.723 1.00 93.00 135 SER A C 1
ATOM 1122 O O . SER A 1 135 ? 6.506 11.893 -1.459 1.00 93.00 135 SER A O 1
ATOM 1124 N N . ASP A 1 136 ? 8.459 11.311 -0.526 1.00 92.19 136 ASP A N 1
ATOM 1125 C CA . ASP A 1 136 ? 9.238 12.377 -1.164 1.00 92.19 136 ASP A CA 1
ATOM 1126 C C . ASP A 1 136 ? 9.462 12.090 -2.650 1.00 92.19 136 ASP A C 1
ATOM 1128 O O . ASP A 1 136 ? 9.303 12.981 -3.488 1.00 92.19 136 ASP A O 1
ATOM 1132 N N . ILE A 1 137 ? 9.734 10.823 -2.981 1.00 92.81 137 ILE A N 1
ATOM 1133 C CA . ILE A 1 137 ? 9.813 10.338 -4.365 1.00 92.81 137 ILE A CA 1
ATOM 1134 C C . ILE A 1 137 ? 8.459 10.537 -5.058 1.00 92.81 137 ILE A C 1
ATOM 1136 O O . ILE A 1 137 ? 8.399 11.062 -6.166 1.00 92.81 137 ILE A O 1
ATOM 1140 N N . TYR A 1 138 ? 7.362 10.188 -4.386 1.00 93.38 138 TYR A N 1
ATOM 1141 C CA . TYR A 1 138 ? 6.006 10.325 -4.904 1.00 93.38 138 TYR A CA 1
ATOM 1142 C C . TYR A 1 138 ? 5.614 11.789 -5.127 1.00 93.38 138 TYR A C 1
ATOM 1144 O O . TYR A 1 138 ? 5.047 12.111 -6.167 1.00 93.38 138 TYR A O 1
ATOM 1152 N N . LYS A 1 139 ? 5.928 12.695 -4.190 1.00 94.38 139 LYS A N 1
ATOM 1153 C CA . LYS A 1 139 ? 5.664 14.137 -4.349 1.00 94.38 139 LYS A CA 1
ATOM 1154 C C . LYS A 1 139 ? 6.405 14.703 -5.555 1.00 94.38 139 LYS A C 1
ATOM 1156 O O . LYS A 1 139 ? 5.784 15.358 -6.388 1.00 94.38 139 LYS A O 1
ATOM 1161 N N . LEU A 1 140 ? 7.700 14.402 -5.679 1.00 93.62 140 LEU A N 1
ATOM 1162 C CA . LEU A 1 140 ? 8.488 14.813 -6.839 1.00 93.62 140 LEU A CA 1
ATOM 1163 C C . LEU A 1 140 ? 7.918 14.222 -8.131 1.00 93.62 140 LEU A C 1
ATOM 1165 O O . LEU A 1 140 ? 7.732 14.935 -9.113 1.00 93.62 140 LEU A O 1
ATOM 1169 N N . GLY A 1 141 ? 7.597 12.932 -8.119 1.00 93.25 141 GLY A N 1
ATOM 1170 C CA . GLY A 1 141 ? 7.031 12.259 -9.276 1.00 93.25 141 GLY A CA 1
ATOM 1171 C C . GLY A 1 141 ? 5.688 12.843 -9.699 1.00 93.25 141 GLY A C 1
ATOM 1172 O O . GLY A 1 141 ? 5.471 13.068 -10.883 1.00 93.25 141 GLY A O 1
ATOM 1173 N N . ALA A 1 142 ? 4.813 13.175 -8.752 1.00 93.88 142 ALA A N 1
ATOM 1174 C CA . ALA A 1 142 ? 3.541 13.831 -9.034 1.00 93.88 142 ALA A CA 1
ATOM 1175 C C . ALA A 1 142 ? 3.733 15.231 -9.642 1.00 93.88 142 ALA A C 1
ATOM 1177 O O . ALA A 1 142 ? 3.010 15.593 -10.569 1.00 93.88 142 ALA A O 1
ATOM 1178 N N . GLU A 1 143 ? 4.709 16.009 -9.162 1.00 94.50 143 GLU A N 1
ATOM 1179 C CA . GLU A 1 143 ? 5.054 17.316 -9.738 1.00 94.50 143 GLU A CA 1
ATOM 1180 C C . GLU A 1 143 ? 5.553 17.191 -11.183 1.00 94.50 143 GLU A C 1
ATOM 1182 O O . GLU A 1 143 ? 5.093 17.924 -12.061 1.00 94.50 143 GLU A O 1
ATOM 1187 N N . VAL A 1 144 ? 6.457 16.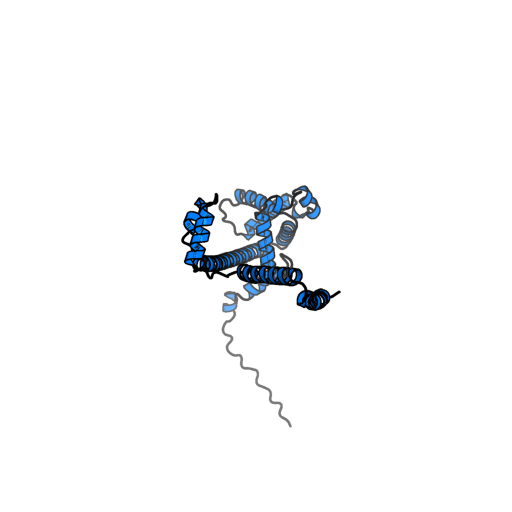242 -11.438 1.00 93.56 144 VAL A N 1
ATOM 1188 C CA . VAL A 1 144 ? 7.033 15.985 -12.766 1.00 93.56 144 VAL A CA 1
ATOM 1189 C C . VAL A 1 144 ? 5.964 15.476 -13.726 1.00 93.56 144 VAL A C 1
ATOM 1191 O O . VAL A 1 144 ? 5.792 16.038 -14.802 1.00 93.56 144 VAL A O 1
ATOM 1194 N N . LEU A 1 145 ? 5.185 14.470 -13.328 1.00 92.62 145 LEU A N 1
ATOM 1195 C CA . LEU A 1 145 ? 4.159 13.870 -14.181 1.00 92.62 145 LEU A CA 1
ATOM 1196 C C . LEU A 1 145 ? 3.025 14.843 -14.486 1.00 92.62 145 LEU A C 1
ATOM 1198 O O . LEU A 1 145 ? 2.547 14.879 -15.611 1.00 92.62 145 LEU A O 1
ATOM 1202 N N . LYS A 1 146 ? 2.644 15.708 -13.542 1.00 93.81 146 LYS A N 1
ATOM 1203 C CA . LYS A 1 146 ? 1.661 16.763 -13.815 1.00 93.81 146 LYS A CA 1
ATOM 1204 C C . LYS A 1 146 ? 2.137 17.743 -14.894 1.00 93.81 146 LYS A C 1
ATOM 1206 O O . LYS A 1 146 ? 1.306 18.348 -15.569 1.00 93.81 146 LYS A O 1
ATOM 1211 N N . LYS A 1 147 ? 3.450 17.940 -15.021 1.00 93.12 147 LYS A N 1
ATOM 1212 C CA . LYS A 1 147 ? 4.048 18.852 -15.997 1.00 93.12 147 LYS A CA 1
ATOM 1213 C C . LYS A 1 147 ? 4.303 18.172 -17.344 1.00 93.12 147 LYS A C 1
ATOM 1215 O O . LYS A 1 147 ? 3.943 18.742 -18.368 1.00 93.12 147 LYS A O 1
ATOM 1220 N N . GLU A 1 148 ? 4.919 16.995 -17.330 1.00 91.56 148 GLU A N 1
ATOM 1221 C CA . GLU A 1 148 ? 5.402 16.304 -18.533 1.00 91.56 148 GLU A CA 1
ATOM 1222 C C . GLU A 1 148 ? 4.345 15.360 -19.145 1.00 91.56 148 GLU A C 1
ATOM 1224 O O . GLU A 1 148 ? 4.299 15.198 -20.360 1.00 91.56 148 GLU A O 1
ATOM 1229 N N . ASP A 1 149 ? 3.454 14.776 -18.335 1.00 91.19 149 ASP A N 1
ATOM 1230 C CA . ASP A 1 149 ? 2.383 13.872 -18.789 1.00 91.19 149 ASP A CA 1
ATOM 1231 C C . ASP A 1 149 ? 1.047 14.133 -18.061 1.00 91.19 149 ASP A C 1
ATOM 1233 O O . ASP A 1 149 ? 0.543 13.284 -17.317 1.00 91.19 149 ASP A O 1
ATOM 1237 N N . PRO A 1 150 ? 0.431 15.316 -18.256 1.00 88.06 150 PRO A N 1
ATOM 1238 C CA . PRO A 1 150 ? -0.813 15.678 -17.576 1.00 88.06 150 PRO A CA 1
ATOM 1239 C C . PRO A 1 150 ? -2.011 14.798 -17.965 1.00 88.06 150 PRO A C 1
ATOM 1241 O O . PRO A 1 150 ? -3.020 14.809 -17.262 1.00 88.06 150 PRO A O 1
ATOM 1244 N N . LEU A 1 151 ? -1.929 14.081 -19.091 1.00 88.44 151 LEU A N 1
ATOM 1245 C CA . LEU A 1 151 ? -2.987 13.199 -19.593 1.00 88.44 151 LEU A CA 1
ATOM 1246 C C . LEU A 1 151 ? -2.776 11.730 -19.203 1.00 88.44 151 LEU A C 1
ATOM 1248 O O . LEU A 1 151 ? -3.597 10.895 -19.578 1.00 88.44 151 LEU A O 1
ATOM 1252 N N . GLU A 1 152 ? -1.700 11.420 -18.472 1.00 87.19 152 GLU A N 1
ATOM 1253 C CA . GLU A 1 152 ? -1.324 10.057 -18.083 1.00 87.19 152 GLU A CA 1
ATOM 1254 C C . GLU A 1 152 ? -1.280 9.079 -19.270 1.00 87.19 152 GLU A C 1
ATOM 1256 O O . GLU A 1 152 ? -1.647 7.906 -19.151 1.00 87.19 152 GLU A O 1
ATOM 1261 N N . ALA A 1 153 ? -0.866 9.575 -20.436 1.00 88.94 153 ALA A N 1
ATOM 1262 C CA . ALA A 1 153 ? -0.879 8.820 -21.682 1.00 88.94 153 ALA A CA 1
ATOM 1263 C C . ALA A 1 153 ? 0.355 7.921 -21.823 1.00 88.94 153 ALA A C 1
ATOM 1265 O O . ALA A 1 153 ? 0.340 6.968 -22.609 1.00 88.94 153 ALA A O 1
ATOM 1266 N N . LEU A 1 154 ? 1.433 8.222 -21.092 1.00 89.12 154 LEU A N 1
ATOM 1267 C CA . LEU A 1 154 ? 2.684 7.492 -21.221 1.00 89.12 154 LEU A CA 1
ATOM 1268 C C . LEU A 1 154 ? 2.637 6.145 -20.485 1.00 89.12 154 LEU A C 1
ATOM 1270 O O . LEU A 1 154 ? 2.033 6.024 -19.413 1.00 89.12 154 LEU A O 1
ATOM 1274 N N . PRO A 1 155 ? 3.334 5.121 -21.011 1.00 89.75 155 PRO A N 1
ATOM 1275 C CA . PRO A 1 155 ? 3.466 3.843 -20.328 1.00 89.75 155 PRO A CA 1
ATOM 1276 C C . PRO A 1 155 ? 4.097 3.990 -18.930 1.00 89.75 155 PRO A C 1
ATOM 1278 O O . PRO A 1 155 ? 4.977 4.837 -18.743 1.00 89.75 155 PRO A O 1
ATOM 1281 N N . PRO A 1 156 ? 3.745 3.120 -17.962 1.00 88.06 156 PRO A N 1
ATOM 1282 C CA . PRO A 1 156 ? 4.260 3.195 -16.592 1.00 88.06 156 PRO A CA 1
ATOM 1283 C C . PRO A 1 156 ? 5.791 3.225 -16.485 1.00 88.06 156 PRO A C 1
ATOM 1285 O O . PRO A 1 156 ? 6.329 3.990 -15.693 1.00 88.06 156 PRO A O 1
ATOM 1288 N N . ALA A 1 157 ? 6.500 2.450 -17.312 1.00 88.06 157 ALA A N 1
ATOM 1289 C CA . ALA A 1 157 ? 7.963 2.418 -17.310 1.00 88.06 157 ALA A CA 1
ATOM 1290 C C . ALA A 1 157 ? 8.586 3.765 -17.723 1.00 88.06 157 ALA A C 1
ATOM 1292 O O . ALA A 1 157 ? 9.550 4.214 -17.112 1.00 88.06 157 ALA A O 1
ATOM 1293 N N . VAL A 1 158 ? 7.996 4.449 -18.711 1.00 90.19 158 VAL A N 1
ATOM 1294 C CA . VAL A 1 158 ? 8.451 5.779 -19.155 1.00 90.19 158 VAL A CA 1
ATOM 1295 C C . VAL A 1 158 ? 8.163 6.820 -18.076 1.00 90.19 158 VAL A C 1
ATOM 1297 O O . VAL A 1 158 ? 9.023 7.639 -17.762 1.00 90.19 158 VAL A O 1
ATOM 1300 N N . ARG A 1 159 ? 6.982 6.747 -17.445 1.00 91.44 159 ARG A N 1
ATOM 1301 C CA . ARG A 1 159 ? 6.629 7.599 -16.298 1.00 91.44 159 ARG A CA 1
ATOM 1302 C C . ARG A 1 159 ? 7.629 7.442 -15.158 1.00 91.44 159 ARG A C 1
ATOM 1304 O O . ARG A 1 159 ? 8.085 8.441 -14.610 1.00 91.44 159 ARG A O 1
ATOM 1311 N N . LEU A 1 160 ? 8.000 6.206 -14.839 1.00 91.38 160 LEU A N 1
ATOM 1312 C CA . LEU A 1 160 ? 8.965 5.912 -13.789 1.00 91.38 160 LEU A CA 1
ATOM 1313 C C . LEU A 1 160 ? 10.374 6.405 -14.149 1.00 91.38 160 LEU A C 1
ATOM 1315 O O . LEU A 1 160 ? 11.032 7.014 -13.310 1.00 91.38 160 LEU A O 1
ATOM 1319 N N . HIS A 1 161 ? 10.804 6.232 -15.401 1.00 92.88 161 HIS A N 1
ATOM 1320 C CA . HIS A 1 161 ? 12.078 6.764 -15.890 1.00 92.88 161 HIS A CA 1
ATOM 1321 C C . HIS A 1 161 ? 12.164 8.293 -15.740 1.00 92.88 161 HIS A C 1
ATOM 1323 O O . HIS A 1 161 ? 13.128 8.789 -15.165 1.00 92.88 161 HIS A O 1
ATOM 1329 N N . MET A 1 162 ? 11.125 9.042 -16.131 1.00 92.62 162 MET A N 1
ATOM 1330 C CA . MET A 1 162 ? 11.091 10.506 -15.951 1.00 92.62 162 MET A CA 1
ATOM 1331 C C . MET A 1 162 ? 11.214 10.926 -14.479 1.00 92.62 162 MET A C 1
ATOM 1333 O O . MET A 1 162 ? 11.876 11.912 -14.153 1.00 92.62 162 MET A O 1
ATOM 1337 N N . VAL A 1 163 ? 10.584 10.176 -13.570 1.00 94.31 163 VAL A N 1
ATOM 1338 C CA . VAL A 1 163 ? 10.685 10.424 -12.124 1.00 94.31 163 VAL A CA 1
ATOM 1339 C C . VAL A 1 163 ? 12.124 10.193 -11.657 1.00 94.31 163 VAL A C 1
ATOM 1341 O O . VAL A 1 163 ? 12.668 11.020 -10.927 1.00 94.31 163 VAL A O 1
ATOM 1344 N N . ILE A 1 164 ? 12.764 9.111 -12.108 1.00 93.94 164 ILE A N 1
ATOM 1345 C CA . ILE A 1 164 ? 14.161 8.793 -11.781 1.00 93.94 164 ILE A CA 1
ATOM 1346 C C . ILE A 1 164 ? 15.103 9.874 -12.317 1.00 93.94 164 ILE A C 1
ATOM 1348 O O . ILE A 1 164 ? 15.974 10.331 -11.578 1.00 93.94 164 ILE A O 1
ATOM 1352 N N . GLU A 1 165 ? 14.915 10.348 -13.548 1.00 94.19 165 GLU A N 1
ATOM 1353 C CA . GLU A 1 165 ? 15.712 11.446 -14.102 1.00 94.19 165 GLU A CA 1
ATOM 1354 C C . GLU A 1 165 ? 15.569 12.734 -13.282 1.00 94.19 165 GLU A C 1
ATOM 1356 O O . GLU A 1 165 ? 16.568 13.390 -12.975 1.00 94.19 165 GLU A O 1
ATOM 1361 N N . ALA A 1 166 ? 14.357 13.074 -12.843 1.00 94.56 166 ALA A N 1
ATOM 1362 C CA . ALA A 1 166 ? 14.141 14.216 -11.958 1.00 94.56 166 ALA A CA 1
ATOM 1363 C C . ALA A 1 166 ? 14.828 14.032 -10.591 1.00 94.56 166 ALA A C 1
ATOM 1365 O O . ALA A 1 166 ? 15.420 14.976 -10.056 1.00 94.56 166 ALA A O 1
ATOM 1366 N N . CYS A 1 167 ? 14.819 12.818 -10.037 1.00 93.88 167 CYS A N 1
ATOM 1367 C CA . CYS A 1 167 ? 15.588 12.491 -8.836 1.00 93.88 167 CYS A CA 1
ATOM 1368 C C . CYS A 1 167 ? 17.105 12.610 -9.077 1.00 93.88 167 CYS A C 1
ATOM 1370 O O . CYS A 1 167 ? 17.836 13.107 -8.213 1.00 93.88 167 CYS A O 1
ATOM 1372 N N . ARG A 1 168 ? 17.597 12.208 -10.258 1.00 93.31 168 ARG A N 1
ATOM 1373 C CA . ARG A 1 168 ? 19.009 12.353 -10.648 1.00 93.31 168 ARG A CA 1
ATOM 1374 C C . ARG A 1 168 ? 19.433 13.806 -10.762 1.00 93.31 168 ARG A C 1
ATOM 1376 O O . ARG A 1 168 ? 20.506 14.150 -10.275 1.00 93.31 168 ARG A O 1
ATOM 1383 N N . GLN A 1 169 ? 18.579 14.675 -11.296 1.00 94.44 169 GLN A N 1
ATOM 1384 C CA . GLN A 1 169 ? 18.832 16.120 -11.326 1.00 94.44 169 GLN A CA 1
ATOM 1385 C C . GLN A 1 169 ? 19.000 16.709 -9.916 1.00 94.44 169 GLN A C 1
ATOM 1387 O O . GLN A 1 169 ? 19.785 17.637 -9.724 1.00 94.44 169 GLN A O 1
ATOM 1392 N N . ARG A 1 170 ? 18.321 16.140 -8.910 1.00 92.69 170 ARG A N 1
ATOM 1393 C CA . ARG A 1 170 ? 18.496 16.486 -7.487 1.00 92.69 170 ARG A CA 1
ATOM 1394 C C . ARG A 1 170 ? 19.640 15.730 -6.798 1.00 92.69 170 ARG A C 1
ATOM 1396 O O . ARG A 1 170 ? 19.842 15.912 -5.600 1.00 92.69 170 ARG A O 1
ATOM 1403 N N . LYS A 1 171 ? 20.382 14.897 -7.536 1.00 91.88 171 LYS A N 1
ATOM 1404 C CA . LYS A 1 171 ? 21.481 14.037 -7.059 1.00 91.88 171 LYS A CA 1
ATOM 1405 C C . LYS A 1 171 ? 21.086 13.056 -5.957 1.00 91.88 171 LYS A C 1
ATOM 1407 O O . LYS A 1 171 ? 21.916 12.623 -5.168 1.00 91.88 171 LYS A O 1
ATOM 1412 N N . TRP A 1 172 ? 19.819 12.658 -5.911 1.00 91.62 172 TRP A N 1
ATOM 1413 C CA . TRP A 1 172 ? 19.308 11.769 -4.865 1.00 91.62 172 TRP A CA 1
ATOM 1414 C C . TRP A 1 172 ? 19.898 10.353 -4.901 1.00 91.62 172 TRP A C 1
ATOM 1416 O O . TRP A 1 172 ? 19.955 9.683 -3.880 1.00 91.62 172 TRP A O 1
ATOM 1426 N N . HIS A 1 173 ? 20.399 9.920 -6.052 1.00 87.44 173 HIS A N 1
ATOM 1427 C CA . HIS A 1 173 ? 21.124 8.659 -6.213 1.00 87.44 173 HIS A CA 1
ATOM 1428 C C . HIS A 1 173 ? 22.559 8.697 -5.645 1.00 87.44 173 HIS A C 1
ATOM 1430 O O . HIS A 1 173 ? 23.139 7.643 -5.417 1.00 87.44 173 HIS A O 1
ATOM 1436 N N . GLU A 1 174 ? 23.127 9.882 -5.382 1.00 89.56 174 GLU A N 1
ATOM 1437 C CA . GLU A 1 174 ? 24.495 10.047 -4.855 1.00 89.56 174 GLU A CA 1
ATOM 1438 C C . GLU A 1 174 ? 24.527 10.349 -3.346 1.00 89.56 174 GLU A C 1
ATOM 1440 O O . GLU A 1 174 ? 25.584 10.280 -2.720 1.00 89.56 174 GLU A O 1
ATOM 1445 N N . LEU A 1 175 ? 23.387 10.726 -2.756 1.00 88.62 175 LEU A N 1
ATOM 1446 C CA . LEU A 1 175 ? 23.304 11.099 -1.344 1.00 88.62 175 LEU A CA 1
ATOM 1447 C C . LEU A 1 175 ? 23.398 9.873 -0.431 1.00 88.62 175 LEU A C 1
ATOM 1449 O O . LEU A 1 175 ? 22.822 8.823 -0.717 1.00 88.62 175 LEU A O 1
ATOM 1453 N N . ASP A 1 176 ? 24.071 10.039 0.708 1.00 89.31 176 ASP A N 1
ATOM 1454 C CA . ASP A 1 176 ? 24.033 9.070 1.803 1.00 89.31 176 ASP A CA 1
ATOM 1455 C C . ASP A 1 176 ? 22.736 9.250 2.600 1.00 89.31 176 ASP A C 1
ATOM 1457 O O . ASP A 1 176 ? 22.599 10.139 3.451 1.00 89.31 176 ASP A O 1
ATOM 1461 N N . TRP A 1 177 ? 21.757 8.404 2.290 1.00 86.44 177 TRP A N 1
ATOM 1462 C CA . TRP A 1 177 ? 20.436 8.474 2.896 1.00 86.44 177 TRP A CA 1
ATOM 1463 C C . TRP A 1 177 ? 20.425 8.117 4.376 1.00 86.44 177 TRP A C 1
ATOM 1465 O O . TRP A 1 177 ? 19.568 8.628 5.088 1.00 86.44 177 TRP A O 1
ATOM 1475 N N . ASP A 1 178 ? 21.386 7.348 4.889 1.00 84.44 178 ASP A N 1
ATOM 1476 C CA . ASP A 1 178 ? 21.426 7.041 6.324 1.00 84.44 178 ASP A CA 1
ATOM 1477 C C . ASP A 1 178 ? 21.673 8.304 7.170 1.00 84.44 178 ASP A C 1
ATOM 1479 O O . ASP A 1 178 ? 21.188 8.415 8.307 1.00 84.44 178 ASP A O 1
ATOM 1483 N N . VAL A 1 179 ? 22.393 9.276 6.600 1.00 85.38 179 VAL A N 1
ATOM 1484 C CA . VAL A 1 179 ? 22.668 10.586 7.204 1.00 85.38 179 VAL A CA 1
ATOM 1485 C C . VAL A 1 179 ? 21.575 11.589 6.850 1.00 85.38 179 VAL A C 1
ATOM 1487 O O . VAL A 1 179 ? 21.000 12.223 7.741 1.00 85.38 179 VAL A O 1
ATOM 1490 N N . GLU A 1 180 ? 21.267 11.738 5.562 1.00 86.81 180 GLU A N 1
ATOM 1491 C CA . GLU A 1 180 ? 20.382 12.806 5.099 1.00 86.81 180 GLU A CA 1
ATOM 1492 C C . GLU A 1 180 ? 18.919 12.552 5.490 1.00 86.81 180 GLU A C 1
ATOM 1494 O O . GLU A 1 180 ? 18.198 13.499 5.807 1.00 86.81 180 GLU A O 1
ATOM 1499 N N . LEU A 1 181 ? 18.485 11.290 5.590 1.00 85.31 181 LEU A N 1
ATOM 1500 C CA . LEU A 1 181 ? 17.130 10.961 6.036 1.00 85.31 181 LEU A CA 1
ATOM 1501 C C . LEU A 1 181 ? 16.862 11.480 7.450 1.00 85.31 181 LEU A C 1
ATOM 1503 O O . LEU A 1 181 ? 15.812 12.067 7.693 1.00 85.31 181 LEU A O 1
ATOM 1507 N N . ARG A 1 182 ? 17.826 11.335 8.369 1.00 83.69 182 ARG A N 1
ATOM 1508 C CA . ARG A 1 182 ? 17.703 11.837 9.751 1.00 83.69 182 ARG A CA 1
ATOM 1509 C C . ARG A 1 182 ? 17.659 13.360 9.813 1.00 83.69 182 ARG A C 1
ATOM 1511 O O . ARG A 1 182 ? 17.115 13.923 10.760 1.00 83.69 182 ARG A O 1
ATOM 1518 N N . ARG A 1 183 ? 18.268 14.023 8.829 1.00 86.62 183 ARG A N 1
ATOM 1519 C CA . ARG A 1 183 ? 18.287 15.480 8.719 1.00 86.62 183 ARG A CA 1
ATOM 1520 C C . ARG A 1 183 ? 16.985 16.021 8.138 1.00 86.62 183 ARG A C 1
ATOM 1522 O O . ARG A 1 183 ? 16.481 17.016 8.651 1.00 86.62 183 ARG A O 1
ATOM 1529 N N . MET A 1 184 ? 16.459 15.393 7.086 1.00 85.75 184 MET A N 1
ATOM 1530 C CA . MET A 1 184 ? 15.190 15.793 6.470 1.00 85.75 184 MET A CA 1
ATOM 1531 C C . MET A 1 184 ? 13.999 15.463 7.367 1.00 85.75 184 MET A C 1
ATOM 1533 O O . MET A 1 184 ? 13.084 16.271 7.502 1.00 85.75 184 MET A O 1
ATOM 1537 N N . HIS A 1 185 ? 14.039 14.289 7.993 1.00 86.62 185 HIS A N 1
ATOM 1538 C CA . HIS A 1 185 ? 12.935 13.717 8.744 1.00 86.62 185 HIS A CA 1
ATOM 1539 C C . HIS A 1 185 ? 13.418 13.262 10.126 1.00 86.62 185 HIS A C 1
ATOM 1541 O O . HIS A 1 185 ? 13.832 12.112 10.296 1.00 86.62 185 HIS A O 1
ATOM 1547 N N . PRO A 1 186 ? 13.406 14.158 11.128 1.00 85.25 186 PRO A N 1
ATOM 1548 C CA . PRO A 1 186 ? 13.898 13.836 12.466 1.00 85.25 186 PRO A CA 1
ATOM 1549 C C . PRO A 1 186 ? 12.978 12.870 13.224 1.00 85.25 186 PRO A C 1
ATOM 1551 O O . PRO A 1 186 ? 13.429 12.218 14.165 1.00 85.25 186 PRO A O 1
ATOM 1554 N N . ALA A 1 187 ? 11.704 12.788 12.839 1.00 88.38 187 ALA A N 1
ATOM 1555 C CA . ALA A 1 187 ? 10.733 11.881 13.431 1.00 88.38 187 ALA A CA 1
ATOM 1556 C C . ALA A 1 187 ? 10.572 10.614 12.579 1.00 88.38 187 ALA A C 1
ATOM 1558 O O . ALA A 1 187 ? 11.041 10.510 11.442 1.00 88.38 187 ALA A O 1
ATOM 1559 N N . SER A 1 188 ? 9.933 9.599 13.150 1.00 86.19 188 SER A N 1
ATOM 1560 C CA . SER A 1 188 ? 9.623 8.374 12.415 1.00 86.19 188 SER A CA 1
ATOM 1561 C C . SER A 1 188 ? 8.467 8.592 11.421 1.00 86.19 188 SER A C 1
ATOM 1563 O O . SER A 1 188 ? 7.605 9.445 11.651 1.00 86.19 188 SER A O 1
ATOM 1565 N N . PRO A 1 189 ? 8.361 7.780 10.349 1.00 87.38 189 PRO A N 1
ATOM 1566 C CA . PRO A 1 189 ? 7.236 7.869 9.413 1.00 87.38 189 PRO A CA 1
ATOM 1567 C C . PRO A 1 189 ? 5.866 7.690 10.082 1.00 87.38 189 PRO A C 1
ATOM 1569 O O . PRO A 1 189 ? 4.869 8.220 9.606 1.00 87.38 189 PRO A O 1
ATOM 1572 N N . LEU A 1 190 ? 5.805 6.948 11.194 1.00 88.06 190 LEU A N 1
ATOM 1573 C CA . LEU A 1 190 ? 4.574 6.748 11.958 1.00 88.06 190 LEU A CA 1
ATOM 1574 C C . LEU A 1 190 ? 4.174 8.001 12.746 1.00 88.06 190 LEU A C 1
ATOM 1576 O O . LEU A 1 190 ? 2.999 8.353 12.761 1.00 88.06 190 LEU A O 1
ATOM 1580 N N . GLU A 1 191 ? 5.134 8.677 13.380 1.00 89.94 191 GLU A N 1
ATOM 1581 C CA . GLU A 1 191 ? 4.888 9.918 14.131 1.00 89.94 191 GLU A CA 1
ATOM 1582 C C . GLU A 1 191 ? 4.454 11.063 13.215 1.00 89.94 191 GLU A C 1
ATOM 1584 O O . GLU A 1 191 ? 3.591 11.861 13.579 1.00 89.94 191 GLU A O 1
ATOM 1589 N N . GLU A 1 192 ? 5.012 11.113 12.006 1.00 88.25 192 GLU A N 1
ATOM 1590 C CA . GLU A 1 192 ? 4.627 12.079 10.975 1.00 88.25 192 GLU A CA 1
ATOM 1591 C C . GLU A 1 192 ? 3.375 11.669 10.190 1.00 88.25 192 GLU A C 1
ATOM 1593 O O . GLU A 1 192 ? 2.921 12.418 9.325 1.00 88.25 192 GLU A O 1
ATOM 1598 N N . TRP A 1 193 ? 2.794 10.503 10.497 1.00 88.81 193 TRP A N 1
ATOM 1599 C CA . TRP A 1 193 ? 1.633 9.950 9.799 1.00 88.81 193 TRP A CA 1
ATOM 1600 C C . TRP A 1 193 ? 1.832 9.854 8.278 1.00 88.81 193 TRP A C 1
ATOM 1602 O O . TRP A 1 193 ? 0.912 10.088 7.490 1.00 88.81 193 TRP A O 1
ATOM 1612 N N . ASP A 1 194 ? 3.036 9.479 7.851 1.00 91.06 194 ASP A N 1
ATOM 1613 C CA . ASP A 1 194 ? 3.376 9.264 6.449 1.00 91.06 194 ASP A CA 1
ATOM 1614 C C . ASP A 1 194 ? 2.831 7.915 5.954 1.00 91.06 194 ASP A C 1
ATOM 1616 O O . ASP A 1 194 ? 3.544 6.922 5.772 1.00 91.06 194 ASP A O 1
ATOM 1620 N N . TYR A 1 195 ? 1.516 7.880 5.744 1.00 91.62 195 TYR A N 1
ATOM 1621 C CA . TYR A 1 195 ? 0.807 6.690 5.285 1.00 91.62 195 TYR A CA 1
ATOM 1622 C C . TYR A 1 195 ? 1.271 6.209 3.912 1.00 91.62 195 TYR A C 1
ATOM 1624 O O . TYR A 1 195 ? 1.222 5.010 3.659 1.00 91.62 195 TYR A O 1
ATOM 1632 N N . LEU A 1 196 ? 1.717 7.113 3.031 1.00 90.50 196 LEU A N 1
ATOM 1633 C CA . LEU A 1 196 ? 2.197 6.746 1.697 1.00 90.50 196 LEU A CA 1
ATOM 1634 C C . LEU A 1 196 ? 3.453 5.889 1.804 1.00 90.50 196 LEU A C 1
ATOM 1636 O O . LEU A 1 196 ? 3.511 4.814 1.208 1.00 90.50 196 LEU A O 1
ATOM 1640 N N . HIS A 1 197 ? 4.425 6.329 2.605 1.00 91.88 197 HIS A N 1
ATOM 1641 C CA . HIS A 1 197 ? 5.625 5.541 2.841 1.00 91.88 197 HIS A CA 1
ATOM 1642 C C . HIS A 1 197 ? 5.307 4.223 3.550 1.00 91.88 197 HIS A C 1
ATOM 1644 O O . HIS A 1 197 ? 5.752 3.174 3.093 1.00 91.88 197 HIS A O 1
ATOM 1650 N N . LEU A 1 198 ? 4.501 4.248 4.618 1.00 90.62 198 LEU A N 1
ATOM 1651 C CA . LEU A 1 198 ? 4.148 3.039 5.373 1.00 90.62 198 LEU A CA 1
ATOM 1652 C C . LEU A 1 198 ? 3.415 2.003 4.513 1.00 90.62 198 LEU A C 1
ATOM 1654 O O . LEU A 1 198 ? 3.719 0.812 4.584 1.00 90.62 198 LEU A O 1
ATOM 1658 N N . LEU A 1 199 ? 2.466 2.448 3.688 1.00 89.06 199 LEU A N 1
ATOM 1659 C CA . LEU A 1 199 ? 1.710 1.582 2.789 1.00 89.06 199 LEU A CA 1
ATOM 1660 C C . LEU A 1 199 ? 2.610 1.006 1.701 1.00 89.06 199 LEU A C 1
ATOM 1662 O O . LEU A 1 199 ? 2.593 -0.202 1.487 1.00 89.06 199 LEU A O 1
ATOM 1666 N N . TYR A 1 200 ? 3.425 1.839 1.056 1.00 88.69 200 TYR A N 1
ATOM 1667 C CA . TYR A 1 200 ? 4.350 1.385 0.022 1.00 88.69 200 TYR A CA 1
ATOM 1668 C C . TYR A 1 200 ? 5.380 0.393 0.576 1.00 88.69 200 TYR A C 1
ATOM 1670 O O . TYR A 1 200 ? 5.604 -0.673 0.003 1.00 88.69 200 TYR A O 1
ATOM 1678 N N . TRP A 1 201 ? 5.946 0.683 1.747 1.00 87.25 201 TRP A N 1
ATOM 1679 C CA . TRP A 1 201 ? 6.883 -0.217 2.409 1.00 87.25 201 TRP A CA 1
ATOM 1680 C C . TRP A 1 201 ? 6.204 -1.526 2.830 1.00 87.25 201 TRP A C 1
ATOM 1682 O O . TRP A 1 201 ? 6.769 -2.601 2.644 1.00 87.25 201 TRP A O 1
ATOM 1692 N N . GLY A 1 202 ? 4.957 -1.466 3.308 1.00 85.44 202 GLY A N 1
ATOM 1693 C CA . GLY A 1 202 ? 4.136 -2.649 3.570 1.00 85.44 202 GLY A CA 1
ATOM 1694 C C . GLY A 1 202 ? 3.878 -3.491 2.316 1.00 85.44 202 GLY A C 1
ATOM 1695 O O . GLY A 1 202 ? 4.001 -4.715 2.375 1.00 85.44 202 GLY A O 1
ATOM 1696 N N . ILE A 1 203 ? 3.587 -2.854 1.175 1.00 85.25 203 ILE A N 1
ATOM 1697 C CA . ILE A 1 203 ? 3.422 -3.528 -0.123 1.00 85.25 203 ILE A CA 1
ATOM 1698 C C . ILE A 1 203 ? 4.707 -4.249 -0.510 1.00 85.25 203 ILE A C 1
ATOM 1700 O O . ILE A 1 203 ? 4.661 -5.430 -0.847 1.00 85.25 203 ILE A O 1
ATOM 1704 N N . LEU A 1 204 ? 5.847 -3.568 -0.415 1.00 83.31 204 LEU A N 1
ATOM 1705 C CA . LEU A 1 204 ? 7.142 -4.156 -0.725 1.00 83.31 204 LEU A CA 1
ATOM 1706 C C . LEU A 1 204 ? 7.463 -5.349 0.190 1.00 83.31 204 LEU A C 1
ATOM 1708 O O . LEU A 1 204 ? 7.922 -6.375 -0.302 1.00 83.31 204 LEU A O 1
ATOM 1712 N N . GLN A 1 205 ? 7.189 -5.264 1.498 1.00 82.06 205 GLN A N 1
ATOM 1713 C CA . GLN A 1 205 ? 7.460 -6.358 2.445 1.00 82.06 205 GLN A CA 1
ATOM 1714 C C . GLN A 1 205 ? 6.565 -7.579 2.213 1.00 82.06 205 GLN A C 1
ATOM 1716 O O . GLN A 1 205 ? 7.033 -8.715 2.233 1.00 82.06 205 GLN A O 1
ATOM 1721 N N . ILE A 1 206 ? 5.272 -7.370 1.966 1.00 78.94 206 ILE A N 1
ATOM 1722 C CA . ILE A 1 206 ? 4.352 -8.469 1.636 1.00 78.94 206 ILE A CA 1
ATOM 1723 C C . ILE A 1 206 ? 4.713 -9.058 0.263 1.00 78.94 206 ILE A C 1
ATOM 1725 O O . ILE A 1 206 ? 4.729 -10.278 0.086 1.00 78.94 206 ILE A O 1
ATOM 1729 N N . GLY A 1 207 ? 5.058 -8.199 -0.696 1.00 73.81 207 GLY A N 1
ATOM 1730 C CA . GLY A 1 207 ? 5.512 -8.573 -2.030 1.00 73.81 207 GLY A CA 1
ATOM 1731 C C . GLY A 1 207 ? 6.773 -9.433 -2.005 1.00 73.81 207 GLY A C 1
ATOM 1732 O O . GLY A 1 207 ? 6.777 -10.519 -2.578 1.00 73.81 207 GLY A O 1
ATOM 1733 N N . SER A 1 208 ? 7.806 -9.027 -1.262 1.00 73.75 208 SER A N 1
ATOM 1734 C CA . SER A 1 208 ? 9.051 -9.795 -1.143 1.00 73.75 208 SER A CA 1
ATOM 1735 C C . SER A 1 208 ? 8.822 -11.169 -0.511 1.00 73.75 208 SER A C 1
ATOM 1737 O O . SER A 1 208 ? 9.374 -12.160 -0.989 1.00 73.75 208 SER A O 1
ATOM 1739 N N . LEU A 1 209 ? 7.951 -11.262 0.501 1.00 75.56 209 LEU A N 1
ATOM 1740 C CA . LEU A 1 209 ? 7.566 -12.534 1.117 1.00 75.56 209 LEU A CA 1
ATOM 1741 C C . LEU A 1 209 ? 6.858 -13.460 0.119 1.00 75.56 209 LEU A C 1
ATOM 1743 O O . LEU A 1 209 ? 7.161 -14.651 0.070 1.00 75.56 209 LEU A O 1
ATOM 1747 N N . THR A 1 210 ? 5.952 -12.926 -0.704 1.00 70.56 210 THR A N 1
ATOM 1748 C CA . THR A 1 210 ? 5.242 -13.717 -1.728 1.00 70.56 210 THR A CA 1
ATOM 1749 C C . THR A 1 210 ? 6.123 -14.092 -2.923 1.00 70.56 210 THR A C 1
ATOM 1751 O O . THR A 1 210 ? 5.936 -15.162 -3.496 1.00 70.56 210 THR A O 1
ATOM 1754 N N . GLY A 1 211 ? 7.125 -13.272 -3.254 1.00 65.06 211 GLY A N 1
ATOM 1755 C CA . GLY A 1 211 ? 8.114 -13.527 -4.307 1.00 65.06 211 GLY A CA 1
ATOM 1756 C C . GLY A 1 211 ? 9.238 -14.503 -3.929 1.00 65.06 211 GLY A C 1
ATOM 1757 O O . GLY A 1 211 ? 10.153 -14.699 -4.724 1.00 65.06 211 GLY A O 1
ATOM 1758 N N . GLY A 1 212 ? 9.203 -15.111 -2.736 1.00 62.25 212 GLY A N 1
ATOM 1759 C CA . GLY A 1 212 ? 10.203 -16.093 -2.290 1.00 62.25 212 GLY A CA 1
ATOM 1760 C C . GLY A 1 212 ? 11.247 -15.566 -1.297 1.00 62.25 212 GLY A C 1
ATOM 1761 O O . GLY A 1 212 ? 12.276 -16.209 -1.101 1.00 62.25 212 GLY A O 1
ATOM 1762 N N . GLY A 1 213 ? 11.003 -14.418 -0.658 1.00 56.19 213 GLY A N 1
ATOM 1763 C CA . GLY A 1 213 ? 11.820 -13.899 0.448 1.00 56.19 213 GLY A CA 1
ATOM 1764 C C . GLY A 1 213 ? 13.171 -13.307 0.037 1.00 56.19 213 GLY A C 1
ATOM 1765 O O . GLY A 1 213 ? 14.066 -13.187 0.873 1.00 56.19 213 GLY A O 1
ATOM 1766 N N . GLY A 1 214 ? 13.346 -12.962 -1.242 1.00 57.53 214 GLY A N 1
ATOM 1767 C CA . GLY A 1 214 ? 14.557 -12.312 -1.741 1.00 57.53 214 GLY A CA 1
ATOM 1768 C C . GLY A 1 214 ? 14.725 -10.879 -1.227 1.00 57.53 214 GLY A C 1
ATOM 1769 O O . GLY A 1 214 ? 13.772 -10.239 -0.780 1.00 57.53 214 GLY A O 1
ATOM 1770 N N . VAL A 1 215 ? 15.950 -10.352 -1.330 1.00 57.47 215 VAL A N 1
ATOM 1771 C CA . VAL A 1 215 ? 16.208 -8.915 -1.150 1.00 57.47 215 VAL A CA 1
ATOM 1772 C C . VAL A 1 215 ? 15.310 -8.148 -2.130 1.00 57.47 215 VAL A C 1
ATOM 1774 O O . VAL A 1 215 ? 15.190 -8.548 -3.292 1.00 57.47 215 VAL A O 1
ATOM 1777 N N . MET A 1 216 ? 14.658 -7.082 -1.653 1.00 59.12 216 MET A N 1
ATOM 1778 C CA . MET A 1 216 ? 13.844 -6.180 -2.480 1.00 59.12 216 MET A CA 1
ATOM 1779 C C . MET A 1 216 ? 14.608 -5.828 -3.761 1.00 59.12 216 MET A C 1
ATOM 1781 O O . MET A 1 216 ? 15.761 -5.412 -3.666 1.00 59.12 216 MET A O 1
ATOM 1785 N N . PHE A 1 217 ? 13.983 -6.006 -4.929 1.00 55.75 217 PHE A N 1
ATOM 1786 C CA . PHE A 1 217 ? 14.602 -5.741 -6.237 1.00 55.75 217 PHE A CA 1
ATOM 1787 C C . PHE A 1 217 ? 15.881 -6.550 -6.540 1.00 55.75 217 PHE A C 1
ATOM 1789 O O . PHE A 1 217 ? 16.730 -6.091 -7.295 1.00 55.75 217 PHE A O 1
ATOM 1796 N N . SER A 1 218 ? 16.060 -7.745 -5.963 1.00 54.72 218 SER A N 1
ATOM 1797 C CA . SER A 1 218 ? 17.153 -8.634 -6.393 1.00 54.72 218 SER A CA 1
ATOM 1798 C C . SER A 1 218 ? 16.929 -9.147 -7.816 1.00 54.72 218 SER A C 1
ATOM 1800 O O . SER A 1 218 ? 15.780 -9.381 -8.200 1.00 54.72 218 SER A O 1
ATOM 1802 N N . ASP A 1 219 ? 18.019 -9.409 -8.546 1.00 53.31 219 ASP A N 1
ATOM 1803 C CA . ASP A 1 219 ? 17.980 -9.988 -9.898 1.00 53.31 219 ASP A CA 1
ATOM 1804 C C . ASP A 1 219 ? 17.051 -11.201 -9.965 1.00 53.31 219 ASP A C 1
ATOM 1806 O O . ASP A 1 219 ? 16.269 -11.311 -10.892 1.00 53.31 219 ASP A O 1
ATOM 1810 N N . ARG A 1 220 ? 17.014 -12.042 -8.919 1.00 46.78 220 ARG A N 1
ATOM 1811 C CA . ARG A 1 220 ? 16.096 -13.191 -8.815 1.00 46.78 220 ARG A CA 1
ATOM 1812 C C . ARG A 1 220 ? 14.614 -12.834 -8.914 1.00 46.78 220 ARG A C 1
ATOM 1814 O O . ARG A 1 220 ? 13.857 -13.600 -9.492 1.00 46.78 220 ARG A O 1
ATOM 1821 N N . VAL A 1 221 ? 14.181 -11.728 -8.307 1.00 50.28 221 VAL A N 1
ATOM 1822 C CA . VAL A 1 221 ? 12.776 -11.282 -8.360 1.00 50.28 221 VAL A CA 1
ATOM 1823 C C . VAL A 1 221 ? 12.450 -10.756 -9.759 1.00 50.28 221 VAL A C 1
ATOM 1825 O O . VAL A 1 221 ? 11.345 -10.979 -10.249 1.00 50.28 221 VAL A O 1
ATOM 1828 N N . LEU A 1 222 ? 13.423 -10.119 -10.417 1.00 53.56 222 LEU A N 1
ATOM 1829 C CA . LEU A 1 222 ? 13.325 -9.718 -11.820 1.00 53.56 222 LEU A CA 1
ATOM 1830 C C . LEU A 1 222 ? 13.339 -10.952 -12.751 1.00 53.56 222 LEU A C 1
ATOM 1832 O O . LEU A 1 222 ? 12.601 -10.976 -13.728 1.00 53.56 222 LEU A O 1
ATOM 1836 N N . ASP A 1 223 ? 14.057 -12.016 -12.383 1.00 49.09 223 ASP A N 1
ATOM 1837 C CA . ASP A 1 223 ? 14.182 -13.295 -13.105 1.00 49.09 223 ASP A CA 1
ATOM 1838 C C . ASP A 1 223 ? 12.900 -14.141 -13.092 1.00 49.09 223 ASP A C 1
ATOM 1840 O O . ASP A 1 223 ? 12.615 -14.875 -14.039 1.00 49.09 223 ASP A O 1
ATOM 1844 N N . VAL A 1 224 ? 12.052 -14.022 -12.057 1.00 48.69 224 VAL A N 1
ATOM 1845 C CA . VAL A 1 224 ? 10.725 -14.681 -12.045 1.00 48.69 224 VAL A CA 1
ATOM 1846 C C . VAL A 1 224 ? 9.905 -14.267 -13.279 1.00 48.69 224 VAL A C 1
ATOM 1848 O O . VAL A 1 224 ? 9.067 -15.036 -13.761 1.00 48.69 224 VAL A O 1
ATOM 1851 N N . ARG A 1 225 ? 10.184 -13.086 -13.848 1.00 48.06 225 ARG A N 1
ATOM 1852 C CA . ARG A 1 225 ? 9.625 -12.627 -15.119 1.00 48.06 225 ARG A CA 1
ATOM 1853 C C . ARG A 1 225 ? 10.182 -13.383 -16.328 1.00 48.06 225 ARG A C 1
ATOM 1855 O O . ARG A 1 225 ? 9.382 -13.711 -17.201 1.00 48.06 225 ARG A O 1
ATOM 1862 N N . GLU A 1 226 ? 11.477 -13.704 -16.390 1.00 48.62 226 GLU A N 1
ATOM 1863 C CA . GLU A 1 226 ? 12.020 -14.567 -17.458 1.00 48.62 226 GLU A CA 1
ATOM 1864 C C . GLU A 1 226 ? 11.331 -15.933 -17.445 1.00 48.62 226 GLU A C 1
ATOM 1866 O O . GLU A 1 226 ? 10.935 -16.438 -18.492 1.00 48.62 226 GLU A O 1
ATOM 1871 N N . VAL A 1 227 ? 11.043 -16.475 -16.259 1.00 47.41 227 VAL A N 1
ATOM 1872 C CA . VAL A 1 227 ? 10.300 -17.738 -16.137 1.00 47.41 227 VAL A CA 1
ATOM 1873 C C . VAL A 1 227 ? 8.837 -17.587 -16.582 1.00 47.41 227 VAL A C 1
ATOM 1875 O O . VAL A 1 227 ? 8.281 -18.490 -17.211 1.00 47.41 227 VAL A O 1
ATOM 1878 N N . ARG A 1 228 ? 8.184 -16.451 -16.298 1.00 51.22 228 ARG A N 1
ATOM 1879 C CA . ARG A 1 228 ? 6.759 -16.241 -16.623 1.00 51.22 228 ARG A CA 1
ATOM 1880 C C . ARG A 1 228 ? 6.504 -15.806 -18.069 1.00 51.22 228 ARG A C 1
ATOM 1882 O O . ARG A 1 228 ? 5.474 -16.171 -18.624 1.00 51.22 228 ARG A O 1
ATOM 1889 N N . HIS A 1 229 ? 7.413 -15.048 -18.681 1.00 49.06 229 HIS A N 1
ATOM 1890 C CA . HIS A 1 229 ? 7.329 -14.687 -20.099 1.00 49.06 229 HIS A CA 1
ATOM 1891 C C . HIS A 1 229 ? 7.970 -15.733 -21.006 1.00 49.06 229 HIS A C 1
ATOM 1893 O O . HIS A 1 229 ? 7.431 -15.977 -22.075 1.00 49.06 229 HIS A O 1
ATOM 1899 N N . GLY A 1 230 ? 9.034 -16.413 -20.571 1.00 49.00 230 GLY A N 1
ATOM 1900 C CA . GLY A 1 230 ? 9.596 -17.549 -21.306 1.00 49.00 230 GLY A CA 1
ATOM 1901 C C . GLY A 1 230 ? 8.655 -18.758 -21.360 1.00 49.00 230 GLY A C 1
ATOM 1902 O O . GLY A 1 230 ? 8.745 -19.562 -22.276 1.00 49.00 230 GLY A O 1
ATOM 1903 N N . SER A 1 231 ? 7.712 -18.875 -20.416 1.00 48.16 231 SER A N 1
ATOM 1904 C CA . SER A 1 231 ? 6.637 -19.882 -20.475 1.00 48.16 231 SER A CA 1
ATOM 1905 C C . SER A 1 231 ? 5.377 -19.407 -21.198 1.00 48.16 231 SER A C 1
ATOM 1907 O O . SER A 1 231 ? 4.515 -20.225 -21.525 1.00 48.16 231 SER A O 1
ATOM 1909 N N . ALA A 1 232 ? 5.255 -18.109 -21.483 1.00 45.22 232 ALA A N 1
ATOM 1910 C CA . ALA A 1 232 ? 4.249 -17.613 -22.405 1.00 45.22 232 ALA A CA 1
ATOM 1911 C C . ALA A 1 232 ? 4.788 -17.832 -23.819 1.00 45.22 232 ALA A C 1
ATOM 1913 O O . ALA A 1 232 ? 5.261 -16.881 -24.434 1.00 45.22 232 ALA A O 1
ATOM 1914 N N . GLU A 1 233 ? 4.757 -19.100 -24.262 1.00 44.12 233 GLU A N 1
ATOM 1915 C CA . GLU A 1 233 ? 5.039 -19.567 -25.626 1.00 44.12 233 GLU A CA 1
ATOM 1916 C C . GLU A 1 233 ? 4.738 -18.443 -26.610 1.00 44.12 233 GLU A C 1
ATOM 1918 O O . GLU A 1 233 ? 3.574 -18.147 -26.911 1.00 44.12 233 GLU A O 1
ATOM 1923 N N . SER A 1 234 ? 5.795 -17.749 -27.031 1.00 44.12 234 SER A N 1
ATOM 1924 C CA . SER A 1 234 ? 5.650 -16.655 -27.972 1.00 44.12 234 SER A CA 1
ATOM 1925 C C . SER A 1 234 ? 4.939 -17.228 -29.196 1.00 44.12 234 SER A C 1
ATOM 1927 O O . SER A 1 234 ? 5.232 -18.343 -29.632 1.00 44.12 234 SER A O 1
ATOM 1929 N N . ALA A 1 235 ? 3.952 -16.515 -29.736 1.00 51.31 235 ALA A N 1
ATOM 1930 C CA . ALA A 1 235 ? 3.244 -16.982 -30.928 1.00 51.31 235 ALA A CA 1
ATOM 1931 C C . ALA A 1 235 ? 4.229 -17.315 -32.0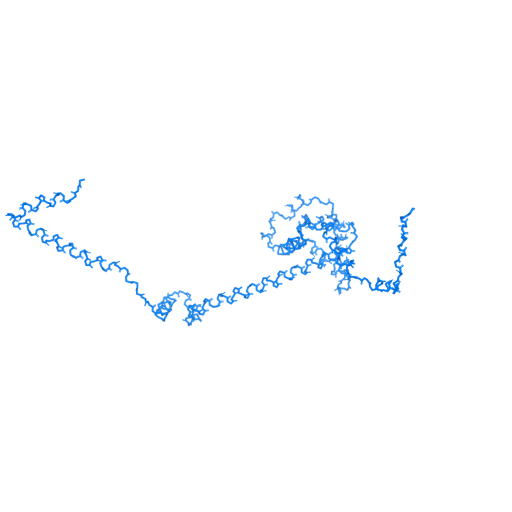75 1.00 51.31 235 ALA A C 1
ATOM 1933 O O . ALA A 1 235 ? 3.981 -18.229 -32.854 1.00 51.31 235 ALA A O 1
ATOM 1934 N N . GLU A 1 236 ? 5.395 -16.659 -32.089 1.00 50.97 236 GLU A N 1
ATOM 1935 C CA . GLU A 1 236 ? 6.514 -16.947 -32.988 1.00 50.97 236 GLU A CA 1
ATOM 1936 C C . GLU A 1 236 ? 7.178 -18.319 -32.760 1.00 50.97 236 GLU A C 1
ATOM 1938 O O . GLU A 1 236 ? 7.655 -18.932 -33.714 1.00 50.97 236 GLU A O 1
ATOM 1943 N N . GLU A 1 237 ? 7.213 -18.849 -31.534 1.00 45.78 237 GLU A N 1
ATOM 1944 C CA . GLU A 1 237 ? 7.689 -20.216 -31.284 1.00 45.78 237 GLU A CA 1
ATOM 1945 C C . GLU A 1 237 ? 6.674 -21.262 -31.738 1.00 45.78 237 GLU A C 1
ATOM 1947 O O . GLU A 1 237 ? 7.076 -22.264 -32.332 1.00 45.78 237 GLU A O 1
ATOM 1952 N N . ARG A 1 238 ? 5.366 -21.015 -31.572 1.00 47.91 238 ARG A N 1
ATOM 1953 C CA . ARG A 1 238 ? 4.333 -21.900 -32.144 1.00 47.91 238 ARG A CA 1
ATOM 1954 C C . ARG A 1 238 ? 4.407 -21.973 -33.667 1.00 47.91 238 ARG A C 1
ATOM 1956 O O . ARG A 1 238 ? 4.164 -23.041 -34.217 1.00 47.91 238 ARG A O 1
ATOM 1963 N N . GLU A 1 239 ? 4.805 -20.895 -34.338 1.00 50.22 239 GLU A N 1
ATOM 1964 C CA . GLU A 1 239 ? 5.048 -20.916 -35.785 1.00 50.22 239 GLU A CA 1
ATOM 1965 C C . GLU A 1 239 ? 6.357 -21.622 -36.178 1.00 50.22 239 GLU A C 1
ATOM 1967 O O . GLU A 1 239 ? 6.459 -22.125 -37.296 1.00 50.22 239 GLU A O 1
ATOM 1972 N N . ARG A 1 240 ? 7.348 -21.739 -35.280 1.00 50.84 240 ARG A N 1
ATOM 1973 C CA . ARG A 1 240 ? 8.563 -22.541 -35.538 1.00 50.84 240 ARG A CA 1
ATOM 1974 C C . ARG A 1 240 ? 8.363 -24.034 -35.352 1.00 50.84 240 ARG A C 1
ATOM 1976 O O . ARG A 1 240 ? 9.105 -24.805 -35.960 1.00 50.84 240 ARG A O 1
ATOM 1983 N N . PHE A 1 241 ? 7.359 -24.458 -34.589 1.00 40.66 241 PHE A N 1
ATOM 1984 C CA . PHE A 1 241 ? 6.909 -25.849 -34.585 1.00 40.66 241 PHE A CA 1
ATOM 1985 C C . PHE A 1 241 ? 6.076 -26.148 -35.842 1.00 40.66 241 PHE A C 1
ATOM 1987 O O . PHE A 1 241 ? 4.954 -26.642 -35.777 1.00 40.66 241 PHE A O 1
ATOM 1994 N N . VAL A 1 242 ? 6.658 -25.873 -37.014 1.00 45.09 242 VAL A N 1
ATOM 1995 C CA . VAL A 1 242 ? 6.276 -26.535 -38.257 1.00 45.09 242 VAL A CA 1
ATOM 1996 C C . VAL A 1 242 ? 6.526 -28.020 -38.038 1.00 45.09 242 VAL A C 1
ATOM 1998 O O . VAL A 1 242 ? 7.629 -28.417 -37.663 1.00 45.09 242 VAL A O 1
ATOM 2001 N N . GLU A 1 243 ? 5.475 -28.808 -38.231 1.00 41.81 243 GLU A N 1
ATOM 2002 C CA . GLU A 1 243 ? 5.413 -30.261 -38.116 1.00 41.81 243 GLU A CA 1
ATOM 2003 C C . GLU A 1 243 ? 6.640 -30.947 -38.743 1.00 41.81 243 GLU A C 1
ATOM 2005 O O . GLU A 1 243 ? 6.649 -31.343 -39.908 1.00 41.81 243 GLU A O 1
ATOM 2010 N N . MET A 1 244 ? 7.699 -31.134 -37.957 1.00 39.12 244 MET A N 1
ATOM 2011 C CA . MET A 1 244 ? 8.740 -32.102 -38.267 1.00 39.12 244 MET A CA 1
ATOM 2012 C C . MET A 1 244 ? 8.121 -33.474 -38.010 1.00 39.12 244 MET A C 1
ATOM 2014 O O . MET A 1 244 ? 8.166 -34.002 -36.898 1.00 39.12 244 MET A O 1
ATOM 2018 N N . GLY A 1 245 ? 7.465 -34.008 -39.044 1.00 40.94 245 GLY A N 1
ATOM 2019 C CA . GLY A 1 245 ? 6.964 -35.378 -39.075 1.00 40.94 245 GLY A CA 1
ATOM 2020 C C . GLY A 1 245 ? 8.043 -36.375 -38.629 1.00 40.94 245 GLY A C 1
ATOM 2021 O O . GLY A 1 245 ? 9.238 -36.086 -38.726 1.00 40.94 245 GLY A O 1
ATOM 2022 N N . PRO A 1 246 ? 7.640 -37.545 -38.106 1.00 45.50 246 PRO A N 1
ATOM 2023 C CA . PRO A 1 246 ? 8.497 -38.392 -37.290 1.00 45.50 246 PRO A CA 1
ATOM 2024 C C . PRO A 1 246 ? 9.707 -38.868 -38.093 1.00 45.50 246 PRO A C 1
ATOM 2026 O O . PRO A 1 246 ? 9.608 -39.758 -38.938 1.00 45.50 246 PRO A O 1
ATOM 2029 N N . THR A 1 247 ? 10.871 -38.287 -37.808 1.00 44.28 247 THR A N 1
ATOM 2030 C CA . THR A 1 247 ? 12.154 -38.804 -38.264 1.00 44.28 247 THR A CA 1
ATOM 2031 C C . THR A 1 247 ? 12.348 -40.164 -37.611 1.00 44.28 247 THR A C 1
ATOM 2033 O O . THR A 1 247 ? 12.555 -40.293 -36.404 1.00 44.28 247 THR A O 1
ATOM 2036 N N . SER A 1 248 ? 12.194 -41.203 -38.430 1.00 46.84 248 SER A N 1
ATOM 2037 C CA . SER A 1 248 ? 12.389 -42.600 -38.069 1.00 46.84 248 SER A CA 1
ATOM 2038 C C . SER A 1 248 ? 13.680 -42.763 -37.270 1.00 46.84 248 SER A C 1
ATOM 2040 O O . SER A 1 248 ? 14.763 -42.435 -37.763 1.00 46.84 248 SER A O 1
ATOM 2042 N N . LEU A 1 249 ? 13.550 -43.267 -36.041 1.00 50.12 249 LEU A N 1
ATOM 2043 C CA . LEU A 1 249 ? 14.674 -43.599 -35.173 1.00 50.12 249 LEU A CA 1
ATOM 2044 C C . LEU A 1 249 ? 15.686 -44.466 -35.944 1.00 50.12 249 LEU A C 1
ATOM 2046 O O . LEU A 1 249 ? 15.272 -45.394 -36.648 1.00 50.12 249 LEU A O 1
ATOM 2050 N N . PRO A 1 250 ? 16.996 -44.183 -35.835 1.00 51.19 250 PRO A N 1
ATOM 2051 C CA . PRO A 1 250 ? 18.012 -44.881 -36.607 1.00 51.19 250 PRO A CA 1
ATOM 2052 C C . PRO A 1 250 ? 17.953 -46.385 -36.330 1.00 51.19 250 PRO A C 1
ATOM 2054 O O . PRO A 1 250 ? 17.922 -46.825 -35.177 1.00 51.19 250 PRO A O 1
ATOM 2057 N N . ALA A 1 251 ? 17.920 -47.166 -37.413 1.00 52.62 251 ALA A N 1
ATOM 2058 C CA . ALA A 1 251 ? 17.861 -48.618 -37.375 1.00 52.62 251 ALA A CA 1
ATOM 2059 C C . ALA A 1 251 ? 18.985 -49.165 -36.484 1.00 52.62 251 ALA A C 1
ATOM 2061 O O . ALA A 1 251 ? 20.172 -48.955 -36.732 1.00 52.62 251 ALA A O 1
ATOM 2062 N N . ARG A 1 252 ? 18.584 -49.853 -35.414 1.00 47.69 252 ARG A N 1
ATOM 2063 C CA . ARG A 1 252 ? 19.472 -50.460 -34.426 1.00 47.69 252 ARG A CA 1
ATOM 2064 C C . ARG A 1 252 ? 20.351 -51.497 -35.123 1.00 47.69 252 ARG A C 1
ATOM 2066 O O . ARG A 1 252 ? 19.872 -52.573 -35.471 1.00 47.69 252 ARG A O 1
ATOM 2073 N N . THR A 1 253 ? 21.631 -51.186 -35.306 1.00 47.09 253 THR A N 1
ATOM 2074 C CA . THR A 1 253 ? 22.628 -52.118 -35.837 1.00 47.09 253 THR A CA 1
ATOM 2075 C C . THR A 1 253 ? 22.726 -53.312 -34.887 1.00 47.09 253 THR A C 1
ATOM 2077 O O . THR A 1 253 ? 23.300 -53.218 -33.800 1.00 47.09 253 THR A O 1
ATOM 2080 N N . GLN A 1 254 ? 22.104 -54.434 -35.256 1.00 45.59 254 GLN A N 1
ATOM 2081 C CA . GLN A 1 254 ? 22.282 -55.699 -34.555 1.00 45.59 254 GLN A CA 1
ATOM 2082 C C . GLN A 1 254 ? 23.743 -56.121 -34.720 1.00 45.59 254 GLN A C 1
ATOM 2084 O O . GLN A 1 254 ? 24.170 -56.519 -35.800 1.00 45.59 254 GLN A O 1
ATOM 2089 N N . ARG A 1 255 ? 24.521 -56.019 -33.640 1.00 44.72 255 ARG A N 1
ATOM 2090 C CA . ARG A 1 255 ? 25.795 -56.729 -33.525 1.00 44.72 255 ARG A CA 1
ATOM 2091 C C . ARG A 1 255 ? 25.478 -58.222 -33.496 1.00 44.72 255 ARG A C 1
ATOM 2093 O O . ARG A 1 255 ? 24.956 -58.723 -32.503 1.00 44.72 255 ARG A O 1
ATOM 2100 N N . THR A 1 256 ? 25.732 -58.903 -34.604 1.00 44.31 256 THR A N 1
ATOM 2101 C CA . THR A 1 256 ? 25.667 -60.359 -34.701 1.00 44.31 256 THR A CA 1
ATOM 2102 C C . THR A 1 256 ? 26.817 -60.960 -33.902 1.00 44.31 256 THR A C 1
ATOM 2104 O O . THR A 1 256 ? 27.972 -60.603 -34.118 1.00 44.31 256 THR A O 1
ATOM 2107 N N . PHE A 1 257 ? 26.490 -61.847 -32.964 1.00 41.81 257 PHE A N 1
ATOM 2108 C CA . PHE A 1 257 ? 27.455 -62.671 -32.246 1.00 41.81 257 PHE A CA 1
ATOM 2109 C C . PHE A 1 257 ? 27.841 -63.862 -33.127 1.00 41.81 257 PHE A C 1
ATOM 2111 O O . PHE A 1 257 ? 27.158 -64.881 -33.098 1.00 41.81 257 PHE A O 1
ATOM 2118 N N . PHE A 1 258 ? 28.903 -63.700 -33.911 1.00 44.78 258 PHE A N 1
ATOM 2119 C CA . PHE A 1 258 ? 29.783 -64.771 -34.379 1.00 44.78 258 PHE A CA 1
ATOM 2120 C C . PHE A 1 258 ? 31.201 -64.212 -34.452 1.00 44.78 258 PHE A C 1
ATOM 2122 O O . PHE A 1 258 ? 31.342 -63.063 -34.931 1.00 44.78 258 PHE A O 1
#

Secondary structure (DSSP, 8-state):
--THHHHHHHHHHHTT-HHHHHHHHHHHHHHHHHHHHHHHHS-------HHHHHHHHHHHHHTSTTHHHHGGGTT--HHHHHHHHHHHHHHHHHHHHHHHHHHHHHHHHHHHHHHTS-HHHHHHHHHHHHHS-HHHHHHHHHHHHHHH-TT--S-HHHHHHHHHHHHHHTTTTTS-HHHHHHHH--S-TTTTT-HHHHHHHHHHHHHHHHTTS--TT-HHHHHHHHHHHHTS--HHHHHH--------PPP-------

Radius of gyration: 41.21 Å; chains: 1; bounding box: 65×84×127 Å

Foldseek 3Di:
DDPVVVVVVLVVVCVPDVVSVVVVVVVVVVVVVVVVVVVVVPPPPPPDDQVRVLVVVLVVCCVDPCNVVCVVVSPPGPVNVVVVVVVVVVVVVVVVVVVLVVLQVVLVLVLVLLLPEDPVLNLLVLQLLVLAQVVVLVVQLVVQCCPPPVPVPDDSNVSSVSSSVSCVVVVSSVDDSVPVVCVVDVDDCVVVVVVVSVSVVVSQVSNCVVLPVDDRSDVSSSCVVVVVVVVVCDVVNVVVPPPPDDPPDPDPPPPDDD

Sequence (258 aa):
MNPLMYLDKWNEKSKYDPEARAAERLLAAINGLNKRNSRRRESMTVQLSDEQRQEIVNRYASTRWYARLYAPFRGMTERRVRWGIRICNVVLLVLVSCLIVVIVVSYFKEMDAVAHLSPEDQRDYAYMVRGMRYSDIYKLGAEVLKKEDPLEALPPAVRLHMVIEACRQRKWHELDWDVELRRMHPASPLEEWDYLHLLYWGILQIGSLTGGGGVMFSDRVLDVREVRHGSAESAEERERFVEMGPTSLPARTQRTFF